Protein AF-A0A4S8KT12-F1 (afdb_monomer_lite)

Radius of gyration: 20.67 Å; chains: 1; bounding box: 51×37×58 Å

Organism: Dendrothele bispora (strain CBS 962.96) (NCBI:txid1314807)

Foldseek 3Di:
DPPPPVVVPVCVVDDDPVVVVVVVVCVVPVAEAEFEAEAALVDLCRQAPQSVLVSRLVRLCPDPQCVVVLVVLVVVLCVVCVNPPHDDDPVSSLVSSVSSVPDPRRPAYEYEYEANVSHDPVRLVVVLVSVLVVVVVVDPRYHYHYDYQPPDPSLVSVQVSCVVPPGDDDDDVVVVLVVLLVVLVCCCPPPPVNPPPDPVVSVVVSVVVSVVDRDD

InterPro domains:
  IPR027417 P-loop containing nucleoside triphosphate hydrolase [G3DSA:3.40.50.300] (15-167)
  IPR056884 Nephrocystin 3-like, N-terminal [PF24883] (16-149)

Sequence (216 aa):
MEGNSKLNDLDARRKSTIIQNLEEFSLDKSDADVAYYFFDFRDSSKQTVKNLIVSLLIQLSHNPVITSDAHRILRKFYDNHRSGTDEPGLLELQNALLEVISLPLWESTTIVIDALDEMEGKMFQSFLEFIQRLHEKNLQHLHVLVTSRPQIPIAIDLKALCSRSSGVLLFDKRHIHADVKIHLEYTLKEHHSFKGLKSALKSEIKRTLLESVDGM

Secondary structure (DSSP, 8-state):
--SSTTTHHHHGGG--HHHHHHHHHHHHSTT-EEEEEE--TT-GGGG-HHHHHHHHHHHHHT-TTTHHHHHHHHHHHHHHTGGGTSPPPHHHHHHHHHHHHT-TT-S-EEEEEE-GGGS-GGGHHHHHHHHHHHHHT--TTEEEEE---TTSTHHHHHHHHGGGSS---PPPHHHHHHHHHHHHHHHHHH-GGGTTS-HHHHHHHHHHHHHH-S--

pLDDT: mean 80.07, std 16.53, range [26.53, 96.5]

Structure (mmCIF, N/CA/C/O backbone):
data_AF-A0A4S8KT12-F1
#
_entry.id   AF-A0A4S8KT12-F1
#
loop_
_atom_site.group_PDB
_atom_site.id
_atom_site.type_symbol
_atom_site.label_atom_id
_atom_site.label_alt_id
_atom_site.label_comp_id
_atom_site.label_asym_id
_atom_site.label_entity_id
_atom_site.label_seq_id
_atom_site.pdbx_PDB_ins_code
_atom_site.Cartn_x
_atom_site.Cartn_y
_atom_site.Cartn_z
_atom_site.occupancy
_atom_site.B_iso_or_equiv
_atom_site.auth_seq_id
_atom_site.auth_comp_id
_atom_site.auth_asym_id
_atom_site.auth_atom_id
_atom_site.pdbx_PDB_model_num
ATOM 1 N N . MET A 1 1 ? -21.342 7.873 -22.084 1.00 34.78 1 MET A N 1
ATOM 2 C CA . MET A 1 1 ? -20.735 8.531 -20.906 1.00 34.78 1 MET A CA 1
ATOM 3 C C . MET A 1 1 ? -21.538 8.295 -19.612 1.00 34.78 1 MET A C 1
ATOM 5 O O . MET A 1 1 ? -21.446 9.099 -18.704 1.00 34.78 1 MET A O 1
ATOM 9 N N . GLU A 1 2 ? -22.245 7.166 -19.449 1.00 27.55 2 GLU A N 1
ATOM 10 C CA . GLU A 1 2 ? -23.050 6.888 -18.231 1.00 27.55 2 GLU A CA 1
ATOM 11 C C . GLU A 1 2 ? -22.666 5.578 -17.509 1.00 27.55 2 GLU A C 1
ATOM 13 O O . GLU A 1 2 ? -23.317 5.173 -16.553 1.00 27.55 2 GLU A O 1
ATOM 18 N N . GLY A 1 3 ? -21.590 4.904 -17.933 1.00 26.53 3 GLY A N 1
ATOM 19 C CA . GLY A 1 3 ? -21.174 3.615 -17.357 1.00 26.53 3 GLY A CA 1
ATOM 20 C C . GLY A 1 3 ? -20.261 3.704 -16.128 1.00 26.53 3 GLY A C 1
ATOM 21 O O . GLY A 1 3 ? -20.210 2.758 -15.350 1.00 26.53 3 GLY A O 1
ATOM 22 N N . ASN A 1 4 ? -19.570 4.833 -15.922 1.00 31.12 4 ASN A N 1
ATOM 23 C CA . ASN A 1 4 ? -18.530 4.962 -14.888 1.00 31.12 4 ASN A CA 1
ATOM 24 C C . ASN A 1 4 ? -19.028 5.485 -13.533 1.00 31.12 4 ASN A C 1
ATOM 26 O O . ASN A 1 4 ? -18.270 5.454 -12.570 1.00 31.12 4 ASN A O 1
ATOM 30 N N . SER A 1 5 ? -20.279 5.944 -13.413 1.00 30.61 5 SER A N 1
ATOM 31 C CA . SER A 1 5 ? -20.766 6.480 -12.130 1.00 30.61 5 SER A CA 1
ATOM 32 C C . SER A 1 5 ? -21.207 5.395 -11.142 1.00 30.61 5 SER A C 1
ATOM 34 O O . SER A 1 5 ? -21.278 5.659 -9.949 1.00 30.61 5 SER A O 1
ATOM 36 N N . LYS A 1 6 ? -21.484 4.167 -11.609 1.00 26.94 6 LYS A N 1
ATOM 37 C CA . LYS A 1 6 ? -22.010 3.085 -10.755 1.00 26.94 6 LYS A CA 1
ATOM 38 C C . LYS A 1 6 ? -20.945 2.188 -10.120 1.00 26.94 6 LYS A C 1
ATOM 40 O O . LYS A 1 6 ? -21.252 1.553 -9.117 1.00 26.94 6 LYS A O 1
ATOM 45 N N . LEU A 1 7 ? -19.716 2.146 -10.648 1.00 29.39 7 LEU A N 1
ATOM 46 C CA . LEU A 1 7 ? -18.619 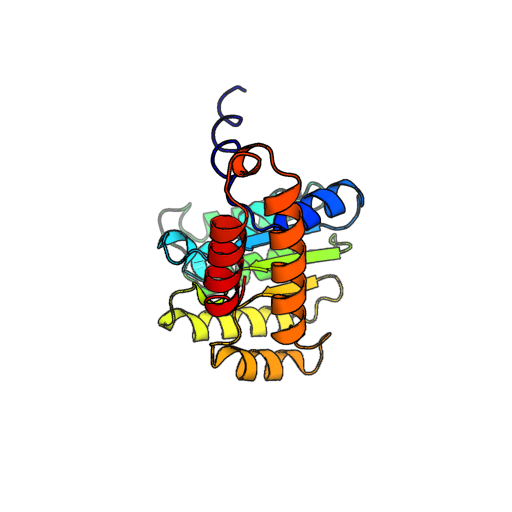1.414 -9.993 1.00 29.39 7 LEU A CA 1
ATOM 47 C C . LEU A 1 7 ? -17.998 2.197 -8.825 1.00 29.39 7 LEU A C 1
ATOM 49 O O . LEU A 1 7 ? -17.542 1.581 -7.869 1.00 29.39 7 LEU A O 1
ATOM 53 N N . ASN A 1 8 ? -18.060 3.531 -8.848 1.00 33.03 8 ASN A N 1
ATOM 54 C CA . ASN A 1 8 ? -17.507 4.364 -7.774 1.00 33.03 8 ASN A CA 1
ATOM 55 C C . ASN A 1 8 ? -18.390 4.404 -6.511 1.00 33.03 8 ASN A C 1
ATOM 57 O O . ASN A 1 8 ? -17.895 4.686 -5.423 1.00 33.03 8 ASN A O 1
ATOM 61 N N . ASP A 1 9 ? -19.685 4.096 -6.631 1.00 30.36 9 ASP A N 1
ATOM 62 C CA . ASP A 1 9 ? -20.668 4.330 -5.560 1.00 30.36 9 ASP A CA 1
ATOM 63 C C . ASP A 1 9 ? -20.771 3.166 -4.545 1.00 30.36 9 ASP A C 1
ATOM 65 O O . ASP A 1 9 ? -21.245 3.332 -3.420 1.00 30.36 9 ASP A O 1
ATOM 69 N N . LEU A 1 10 ? -20.278 1.972 -4.906 1.00 30.89 10 LEU A N 1
ATOM 70 C CA . LEU A 1 10 ? -20.221 0.810 -4.005 1.00 30.89 10 LEU A CA 1
ATOM 71 C C . LEU A 1 10 ? -18.901 0.700 -3.222 1.00 30.89 10 LEU A C 1
ATOM 73 O O . LEU A 1 10 ? -18.906 0.112 -2.140 1.00 30.89 10 LEU A O 1
ATOM 77 N N . ASP A 1 11 ? -17.811 1.302 -3.708 1.00 40.59 11 ASP A N 1
ATOM 78 C CA . ASP A 1 11 ? -16.488 1.258 -3.056 1.00 40.59 11 ASP A CA 1
ATOM 79 C C . ASP A 1 11 ? -16.250 2.452 -2.104 1.00 40.59 11 ASP A C 1
ATOM 81 O O . ASP A 1 11 ? -15.457 2.374 -1.165 1.00 40.59 11 ASP A O 1
ATOM 85 N N . ALA A 1 12 ? -17.016 3.543 -2.249 1.00 37.94 12 ALA A N 1
ATOM 86 C CA . ALA A 1 12 ? -16.931 4.723 -1.378 1.00 37.94 12 ALA A CA 1
ATOM 87 C C . ALA A 1 12 ? -17.262 4.434 0.102 1.00 37.94 12 ALA A C 1
ATOM 89 O O . ALA A 1 12 ? -16.790 5.135 0.995 1.00 37.94 12 ALA A O 1
ATOM 90 N N . ARG A 1 13 ? -18.035 3.375 0.393 1.00 41.53 13 ARG A N 1
ATOM 91 C CA . ARG A 1 13 ? -18.455 3.015 1.763 1.00 41.53 13 ARG A CA 1
ATOM 92 C C . ARG A 1 13 ? -17.419 2.209 2.558 1.00 41.53 13 ARG A C 1
ATOM 94 O O . ARG A 1 13 ? -17.705 1.845 3.696 1.00 41.53 13 ARG A O 1
ATOM 101 N N . ARG A 1 14 ? -16.261 1.882 1.973 1.00 51.50 14 ARG A N 1
ATOM 102 C CA . ARG A 1 14 ? -15.224 1.042 2.608 1.00 51.50 14 ARG A CA 1
ATOM 103 C C . ARG A 1 14 ? -13.796 1.553 2.421 1.00 51.50 14 ARG A C 1
ATOM 105 O O . ARG A 1 14 ? -12.856 0.824 2.722 1.00 51.50 14 ARG A O 1
ATOM 112 N N . LYS A 1 15 ? -13.609 2.781 1.936 1.00 54.72 15 LYS A N 1
ATOM 113 C CA . LYS A 1 15 ? -12.276 3.387 1.915 1.00 54.72 15 LYS A CA 1
ATOM 114 C C . LYS A 1 15 ? -11.837 3.664 3.351 1.00 54.72 15 LYS A C 1
ATOM 116 O O . LYS A 1 15 ? -12.611 4.198 4.142 1.00 54.72 15 LYS A O 1
ATOM 121 N N . SER A 1 16 ? -10.604 3.294 3.674 1.00 63.72 16 SER A N 1
ATOM 122 C CA . SER A 1 16 ? -9.977 3.679 4.934 1.00 63.72 16 SER A CA 1
ATOM 123 C C . SER A 1 16 ? -10.002 5.194 5.092 1.00 63.72 16 SER A C 1
ATOM 125 O O . SER A 1 16 ? -9.763 5.928 4.128 1.00 63.72 16 SER A O 1
ATOM 127 N N . THR A 1 17 ? -10.261 5.663 6.310 1.00 70.19 17 THR A N 1
ATOM 128 C CA . THR A 1 17 ? -10.282 7.090 6.653 1.00 70.19 17 THR A CA 1
ATOM 129 C C . THR A 1 17 ? -8.978 7.782 6.247 1.00 70.19 17 THR A C 1
ATOM 131 O O . THR A 1 17 ? -8.998 8.948 5.870 1.00 70.19 17 THR A O 1
ATOM 134 N N . ILE A 1 18 ? -7.844 7.071 6.264 1.00 67.12 18 ILE A N 1
ATOM 135 C CA . ILE A 1 18 ? -6.553 7.606 5.805 1.00 67.12 18 ILE A CA 1
ATOM 136 C C . ILE A 1 18 ? -6.592 7.898 4.303 1.00 67.12 18 ILE A C 1
ATOM 138 O O . ILE A 1 18 ? -6.193 8.979 3.886 1.00 67.12 18 ILE A O 1
ATOM 142 N N . ILE A 1 19 ? -7.107 6.970 3.494 1.00 67.88 19 ILE A N 1
ATOM 143 C CA . ILE A 1 19 ? -7.200 7.136 2.037 1.00 67.88 19 ILE A CA 1
ATOM 144 C C . ILE A 1 19 ? -8.160 8.276 1.693 1.00 67.88 19 ILE A C 1
ATOM 146 O O . ILE A 1 19 ? -7.817 9.115 0.871 1.00 67.88 19 ILE A O 1
ATOM 150 N N . GLN A 1 20 ? -9.320 8.351 2.355 1.00 69.38 20 GLN A N 1
ATOM 151 C CA . GLN A 1 20 ? -10.280 9.442 2.144 1.00 69.38 20 GLN A CA 1
ATOM 152 C C . GLN A 1 20 ? -9.663 10.808 2.462 1.00 69.38 20 GLN A C 1
ATOM 154 O O . GLN A 1 20 ? -9.718 11.708 1.632 1.00 69.38 20 GLN A O 1
ATOM 159 N N . ASN A 1 21 ? -8.998 10.939 3.615 1.00 65.69 21 ASN A N 1
ATOM 160 C CA . ASN A 1 21 ? -8.324 12.186 3.979 1.00 65.69 21 ASN A CA 1
ATOM 161 C C . ASN A 1 21 ? -7.185 12.536 3.012 1.00 65.69 21 ASN A C 1
ATOM 163 O O . ASN A 1 21 ? -6.958 13.710 2.747 1.00 65.69 21 ASN A O 1
ATOM 167 N N . LEU A 1 22 ? -6.450 11.548 2.492 1.00 67.19 22 LEU A N 1
ATOM 168 C CA . LEU A 1 22 ? -5.367 11.797 1.537 1.00 67.19 22 LEU A CA 1
ATOM 169 C C . LEU A 1 22 ? -5.885 12.177 0.148 1.00 67.19 22 LEU A C 1
ATOM 171 O O . LEU A 1 22 ? -5.283 13.037 -0.487 1.00 67.19 22 LEU A O 1
ATOM 175 N N . GLU A 1 23 ? -6.998 11.595 -0.303 1.00 66.69 23 GLU A N 1
ATOM 176 C CA . GLU A 1 23 ? -7.696 12.040 -1.514 1.00 66.69 23 GLU A CA 1
ATOM 177 C C . GLU A 1 23 ? -8.192 13.486 -1.346 1.00 66.69 23 GLU A C 1
ATOM 179 O O . GLU A 1 23 ? -7.917 14.323 -2.200 1.00 66.69 23 GLU A O 1
ATOM 184 N N . GLU A 1 24 ? -8.846 13.813 -0.226 1.00 65.62 24 GLU A N 1
ATOM 185 C CA . GLU A 1 24 ? -9.301 15.180 0.081 1.00 65.62 24 GLU A CA 1
ATOM 186 C C . GLU A 1 24 ? -8.131 16.176 0.157 1.00 65.62 24 GLU A C 1
ATOM 188 O O . GLU A 1 24 ? -8.198 17.266 -0.406 1.00 65.62 24 GLU A O 1
ATOM 193 N N . PHE A 1 25 ? -7.017 15.785 0.776 1.00 60.81 25 PHE A N 1
ATOM 194 C CA . PHE A 1 25 ? -5.830 16.631 0.893 1.00 60.81 25 PH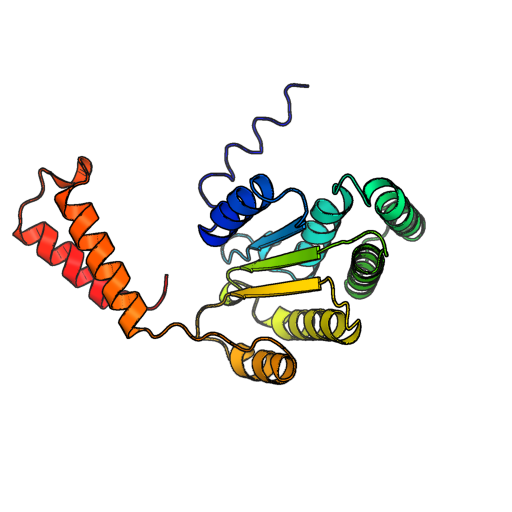E A CA 1
ATOM 195 C C . PHE A 1 25 ? -5.079 16.813 -0.436 1.00 60.81 25 PHE A C 1
ATOM 197 O O . PHE A 1 25 ? -4.524 17.882 -0.685 1.00 60.81 25 PHE A O 1
ATOM 204 N N . SER A 1 26 ? -5.054 15.786 -1.292 1.00 58.56 26 SER A N 1
ATOM 205 C CA . SER A 1 26 ? -4.479 15.851 -2.645 1.00 58.56 26 SER A CA 1
ATOM 206 C C . SER A 1 26 ? -5.326 16.731 -3.570 1.00 58.56 26 SER A C 1
ATOM 208 O O . SER A 1 26 ? -4.780 17.479 -4.374 1.00 58.56 26 SER A O 1
ATOM 210 N N . LEU A 1 27 ? -6.653 16.742 -3.400 1.00 56.28 27 LEU A N 1
ATOM 211 C CA . LEU A 1 27 ? -7.537 17.673 -4.110 1.00 56.28 27 LEU A CA 1
ATOM 212 C C . LEU A 1 27 ? -7.300 19.139 -3.702 1.00 56.28 27 LEU A C 1
ATOM 214 O O . LEU A 1 27 ? -7.403 20.027 -4.549 1.00 56.28 27 LEU A O 1
ATOM 218 N N . ASP A 1 28 ? -6.947 19.391 -2.437 1.00 54.56 28 ASP A N 1
ATOM 219 C CA . ASP A 1 28 ? -6.630 20.734 -1.924 1.00 54.56 28 ASP A CA 1
ATOM 220 C C . ASP A 1 28 ? -5.201 21.202 -2.270 1.00 54.56 28 ASP A C 1
ATOM 222 O O . ASP A 1 28 ? -4.941 22.408 -2.352 1.00 54.56 28 ASP A O 1
ATOM 226 N N . LYS A 1 29 ? -4.260 20.274 -2.494 1.00 52.31 29 LYS A N 1
ATOM 227 C CA . LYS A 1 29 ? -2.885 20.562 -2.931 1.00 52.31 29 LYS A CA 1
ATOM 228 C C . LYS A 1 29 ? -2.619 19.993 -4.324 1.00 52.31 29 LYS A C 1
ATOM 230 O O . LYS A 1 29 ? -2.163 18.865 -4.453 1.00 52.31 29 LYS A O 1
ATOM 235 N N . SER A 1 30 ? -2.795 20.855 -5.324 1.00 53.56 30 SER A N 1
ATOM 236 C CA . SER A 1 30 ? -2.487 20.694 -6.761 1.00 53.56 30 SER A CA 1
ATOM 237 C C . SER A 1 30 ? -1.261 19.836 -7.137 1.00 53.56 30 SER A C 1
ATOM 239 O O . SER A 1 30 ? -1.267 19.234 -8.207 1.00 53.56 30 SER A O 1
ATOM 241 N N . ASP A 1 31 ? -0.227 19.765 -6.294 1.00 54.28 31 ASP A N 1
ATOM 242 C CA . ASP A 1 31 ? 1.119 19.336 -6.710 1.00 54.28 31 ASP A CA 1
ATOM 243 C C . ASP A 1 31 ? 1.570 17.977 -6.129 1.00 54.28 31 ASP A C 1
ATOM 245 O O . ASP A 1 31 ? 2.697 17.544 -6.366 1.00 54.28 31 ASP A O 1
ATOM 249 N N . ALA A 1 32 ? 0.732 17.292 -5.339 1.00 63.41 32 ALA A N 1
ATOM 250 C CA . ALA A 1 32 ? 1.093 16.006 -4.732 1.00 63.41 32 ALA A CA 1
ATOM 251 C C . ALA A 1 32 ? 0.214 14.863 -5.249 1.00 63.41 32 ALA A C 1
ATOM 253 O O . ALA A 1 32 ? -0.962 14.746 -4.890 1.00 63.41 32 ALA A O 1
ATOM 254 N N . ASP A 1 33 ? 0.822 13.977 -6.038 1.00 81.12 33 ASP A N 1
ATOM 255 C CA . ASP A 1 33 ? 0.171 12.779 -6.550 1.00 81.12 33 ASP A CA 1
ATOM 256 C C . ASP A 1 33 ? 0.083 11.691 -5.490 1.00 81.12 33 ASP A C 1
ATOM 258 O O . ASP A 1 33 ? 1.082 11.326 -4.865 1.00 81.12 33 ASP A O 1
ATOM 262 N N . VAL A 1 34 ? -1.111 11.127 -5.314 1.00 86.62 34 VAL A N 1
ATOM 263 C CA . VAL A 1 34 ? -1.354 10.051 -4.354 1.00 86.62 34 VAL A CA 1
ATOM 264 C C . VAL A 1 34 ? -1.859 8.815 -5.086 1.00 86.62 34 VAL A C 1
ATOM 266 O O . VAL A 1 34 ? -2.871 8.856 -5.781 1.00 86.62 34 VAL A O 1
ATOM 269 N N . ALA A 1 35 ? -1.168 7.696 -4.886 1.00 90.81 35 ALA A N 1
ATOM 270 C CA . ALA A 1 35 ? -1.642 6.369 -5.254 1.00 90.81 35 ALA A CA 1
ATOM 271 C C . ALA A 1 35 ? -1.798 5.525 -3.990 1.00 90.81 35 ALA A C 1
ATOM 273 O O . ALA A 1 35 ? -1.025 5.655 -3.039 1.00 90.81 35 ALA A O 1
ATOM 274 N N . TYR A 1 36 ? -2.786 4.641 -3.963 1.00 91.81 36 TYR A N 1
ATOM 275 C CA . TYR A 1 36 ? -3.073 3.856 -2.770 1.00 91.81 36 TYR A CA 1
ATOM 276 C C . TYR A 1 36 ? -3.492 2.424 -3.069 1.00 91.81 36 TYR A C 1
ATOM 278 O O . TYR A 1 36 ? -3.955 2.075 -4.157 1.00 91.81 36 TYR A O 1
ATOM 286 N N . TYR A 1 37 ? -3.357 1.577 -2.060 1.00 92.56 37 TYR A N 1
ATOM 287 C CA . TYR A 1 37 ? -3.839 0.211 -2.081 1.00 92.56 37 TYR A CA 1
ATOM 288 C C . TYR A 1 37 ? -4.205 -0.236 -0.671 1.00 92.56 37 TYR A C 1
ATOM 290 O O . TYR A 1 37 ? -3.489 0.064 0.278 1.00 92.56 37 TYR A O 1
ATOM 298 N N . PHE A 1 38 ? -5.306 -0.971 -0.545 1.00 90.69 38 PHE A N 1
ATOM 299 C CA . PHE A 1 38 ? -5.782 -1.524 0.719 1.00 90.69 38 PHE A CA 1
ATOM 300 C C . PHE A 1 38 ? -5.853 -3.045 0.598 1.00 90.69 38 PHE A C 1
ATOM 302 O O . PHE A 1 38 ? -6.548 -3.561 -0.285 1.00 90.69 38 PHE A O 1
ATOM 309 N N . PHE A 1 39 ? -5.134 -3.751 1.468 1.00 90.50 39 PHE A N 1
ATOM 310 C CA . PHE A 1 39 ? -5.256 -5.200 1.601 1.00 90.50 39 PHE A CA 1
ATOM 311 C C . PHE A 1 39 ? -6.564 -5.546 2.320 1.00 90.50 39 PHE A C 1
ATOM 313 O O . PHE A 1 39 ? -6.881 -4.934 3.329 1.00 90.50 39 PHE A O 1
ATOM 320 N N . ASP A 1 40 ? -7.319 -6.521 1.801 1.00 88.88 40 ASP A N 1
ATOM 321 C CA . ASP A 1 40 ? -8.568 -6.991 2.419 1.00 88.88 40 ASP A CA 1
ATOM 322 C C . ASP A 1 40 ? -8.546 -8.518 2.569 1.00 88.88 40 ASP A C 1
ATOM 324 O O . ASP A 1 40 ? -8.566 -9.249 1.572 1.00 88.88 40 ASP A O 1
ATOM 328 N N . PHE A 1 41 ? -8.558 -9.025 3.804 1.00 86.81 41 PHE A N 1
ATOM 329 C CA . PHE A 1 41 ? -8.492 -10.473 4.063 1.00 86.81 41 PHE A CA 1
ATOM 330 C C . PHE A 1 41 ? -9.725 -11.232 3.536 1.00 86.81 41 PHE A C 1
ATOM 332 O O . PHE A 1 41 ? -9.706 -12.459 3.403 1.00 86.81 41 PHE A O 1
ATOM 339 N N . ARG A 1 42 ? -10.816 -10.520 3.233 1.00 88.75 42 ARG A N 1
ATOM 340 C CA . ARG A 1 42 ? -12.067 -11.087 2.704 1.00 88.75 42 ARG A CA 1
ATOM 341 C C . ARG A 1 42 ? -12.074 -11.156 1.182 1.00 88.75 42 ARG A C 1
ATOM 343 O O . ARG A 1 42 ? -12.928 -11.837 0.619 1.00 88.75 42 ARG A O 1
ATOM 350 N N . ASP A 1 43 ? -11.154 -10.456 0.523 1.00 87.38 43 ASP A N 1
ATOM 351 C CA . ASP A 1 43 ? -11.041 -10.405 -0.930 1.00 87.38 43 ASP A CA 1
ATOM 352 C C . ASP A 1 43 ? -9.675 -10.942 -1.363 1.00 87.38 43 ASP A C 1
ATOM 354 O O . ASP A 1 43 ? -8.655 -10.262 -1.270 1.00 87.38 43 ASP A O 1
ATOM 358 N N . SER A 1 44 ? -9.649 -12.172 -1.880 1.00 87.75 44 SER A N 1
ATOM 359 C CA . SER A 1 44 ? -8.410 -12.813 -2.336 1.00 87.75 44 SER A CA 1
ATOM 360 C C . SER A 1 44 ? -7.701 -12.026 -3.440 1.00 87.75 44 SER A C 1
ATOM 362 O O . SER A 1 44 ? -6.483 -12.128 -3.586 1.00 87.75 44 SER A O 1
ATOM 364 N N . SER A 1 45 ? -8.432 -11.219 -4.219 1.00 88.00 45 SER A N 1
ATOM 365 C CA . SER A 1 45 ? -7.821 -10.342 -5.216 1.00 88.00 45 SER A CA 1
ATOM 366 C C . SER A 1 45 ? -7.065 -9.180 -4.565 1.00 88.00 45 SER A C 1
ATOM 368 O O . SER A 1 45 ? -6.086 -8.704 -5.131 1.00 88.00 45 SER A O 1
ATOM 370 N N . LYS A 1 46 ? -7.415 -8.776 -3.343 1.00 89.44 46 LYS A N 1
ATOM 371 C CA . LYS A 1 46 ? -6.724 -7.698 -2.631 1.00 89.44 46 LYS A CA 1
ATOM 372 C C . LYS A 1 46 ? -5.537 -8.171 -1.794 1.00 89.44 46 LYS A C 1
ATOM 374 O O . LYS A 1 46 ? -4.856 -7.340 -1.214 1.00 89.44 46 LYS A O 1
ATOM 379 N N . GLN A 1 47 ? -5.213 -9.464 -1.786 1.00 89.00 47 GLN A N 1
ATOM 380 C CA . GLN A 1 47 ? -4.204 -10.050 -0.886 1.00 89.00 47 GLN A CA 1
ATOM 381 C C . GLN A 1 47 ? -2.810 -10.253 -1.497 1.00 89.00 47 GLN A C 1
ATOM 383 O O . GLN A 1 47 ? -1.904 -10.729 -0.810 1.00 89.00 47 GLN A O 1
ATOM 388 N N . THR A 1 48 ? -2.608 -9.906 -2.775 1.00 91.06 48 THR A N 1
ATOM 389 C CA . THR A 1 48 ? -1.359 -10.206 -3.496 1.00 91.06 48 THR A CA 1
ATOM 390 C C . THR A 1 48 ? -0.541 -8.957 -3.826 1.00 91.06 48 THR A C 1
ATOM 392 O O . THR A 1 48 ? -1.075 -7.910 -4.187 1.00 91.06 48 THR A O 1
ATOM 395 N N . VAL A 1 49 ? 0.790 -9.095 -3.795 1.00 93.69 49 VAL A N 1
ATOM 396 C CA . VAL A 1 49 ? 1.732 -8.041 -4.231 1.00 93.69 49 VAL A CA 1
ATOM 397 C C . VAL A 1 49 ? 1.558 -7.718 -5.718 1.00 93.69 49 VAL A C 1
ATOM 399 O O . VAL A 1 49 ? 1.743 -6.581 -6.143 1.00 93.69 49 VAL A O 1
ATOM 402 N N . LYS A 1 50 ? 1.153 -8.710 -6.517 1.00 93.88 50 LYS A N 1
ATOM 403 C CA . LYS A 1 50 ? 0.860 -8.522 -7.937 1.00 93.88 50 LYS A CA 1
ATOM 404 C C . LYS A 1 50 ? -0.260 -7.501 -8.139 1.00 93.88 50 LYS A C 1
ATOM 406 O O . LYS A 1 50 ? -0.090 -6.558 -8.907 1.00 93.88 50 LYS A O 1
ATOM 411 N N . ASN A 1 51 ? -1.368 -7.662 -7.420 1.00 93.44 51 ASN A N 1
ATOM 412 C CA . ASN A 1 51 ? -2.526 -6.782 -7.558 1.00 93.44 51 ASN A CA 1
ATOM 413 C C . ASN A 1 51 ? -2.280 -5.400 -6.945 1.00 93.44 51 ASN A C 1
ATOM 415 O O . ASN A 1 51 ? -2.725 -4.410 -7.522 1.00 93.44 51 ASN A O 1
ATOM 419 N N . LEU A 1 52 ? -1.473 -5.316 -5.880 1.00 95.19 52 LEU A N 1
ATOM 420 C CA . LEU A 1 52 ? -0.901 -4.054 -5.403 1.00 95.19 52 LEU A CA 1
ATOM 421 C C . LEU A 1 52 ? -0.194 -3.301 -6.540 1.00 95.19 52 LEU A C 1
ATOM 423 O O . LEU A 1 52 ? -0.551 -2.167 -6.845 1.00 95.19 52 LEU A O 1
ATOM 427 N N . ILE A 1 53 ? 0.772 -3.935 -7.211 1.00 96.31 53 ILE A N 1
ATOM 428 C CA . ILE A 1 53 ? 1.563 -3.280 -8.263 1.00 96.31 53 ILE A CA 1
ATOM 429 C C . ILE A 1 53 ? 0.697 -2.889 -9.462 1.00 96.31 53 ILE A C 1
ATOM 431 O O . ILE A 1 53 ? 0.829 -1.777 -9.969 1.00 96.31 53 ILE A O 1
ATOM 435 N N . VAL A 1 54 ? -0.200 -3.772 -9.907 1.00 94.12 54 VAL A N 1
ATOM 436 C CA . VAL A 1 54 ? -1.117 -3.479 -11.020 1.00 94.12 54 VAL A CA 1
ATOM 437 C C . VAL A 1 54 ? -2.017 -2.289 -10.683 1.00 94.12 54 VAL A C 1
ATOM 439 O O . VAL A 1 54 ? -2.164 -1.389 -11.506 1.00 94.12 54 VAL A O 1
ATOM 442 N N . SER A 1 55 ? -2.566 -2.238 -9.467 1.00 93.94 55 SER A N 1
ATOM 443 C CA . SER A 1 55 ? -3.380 -1.109 -9.007 1.00 93.94 55 SER A CA 1
ATOM 444 C C . SER A 1 55 ? -2.597 0.206 -9.024 1.00 93.94 55 SER A C 1
ATOM 446 O O . SER A 1 55 ? -3.088 1.207 -9.545 1.00 93.94 55 SER A O 1
ATOM 448 N N . LEU A 1 56 ? -1.361 0.201 -8.513 1.00 94.88 56 LEU A N 1
ATOM 449 C CA . LEU A 1 56 ? -0.497 1.384 -8.514 1.00 94.88 56 LEU A CA 1
ATOM 450 C C . LEU A 1 56 ? -0.141 1.833 -9.935 1.00 94.88 56 LEU A C 1
ATOM 452 O O . LEU A 1 56 ? -0.211 3.022 -10.229 1.00 94.88 56 LEU A O 1
ATOM 456 N N . LEU A 1 57 ? 0.187 0.897 -10.831 1.00 94.44 57 LEU A N 1
ATOM 457 C CA . LEU A 1 57 ? 0.447 1.190 -12.243 1.00 94.44 57 LEU A CA 1
ATOM 458 C C . LEU A 1 57 ? -0.746 1.875 -12.904 1.00 94.44 57 LEU A C 1
ATOM 460 O O . LEU A 1 57 ? -0.570 2.888 -13.578 1.00 94.44 57 LEU A O 1
ATOM 464 N N . ILE A 1 58 ? -1.952 1.343 -12.686 1.00 90.50 58 ILE A N 1
ATOM 465 C CA . ILE A 1 58 ? -3.183 1.934 -13.207 1.00 90.50 58 ILE A CA 1
ATOM 466 C C . ILE A 1 58 ? -3.323 3.356 -12.668 1.00 90.50 58 ILE A C 1
ATOM 468 O O . ILE A 1 58 ? -3.378 4.281 -13.469 1.00 90.50 58 ILE A O 1
ATOM 472 N N . GLN A 1 59 ? -3.317 3.559 -11.350 1.00 91.00 59 GLN A N 1
ATOM 473 C CA . GLN A 1 59 ? -3.526 4.884 -10.751 1.00 91.00 59 GLN A CA 1
ATOM 474 C C . GLN A 1 59 ? -2.494 5.913 -11.227 1.00 91.00 59 GLN A C 1
ATOM 476 O O . GLN A 1 59 ? -2.869 6.968 -11.732 1.00 91.00 59 GLN A O 1
ATOM 481 N N . LEU A 1 60 ? -1.205 5.577 -11.156 1.00 90.56 60 LEU A N 1
ATOM 482 C CA . LEU A 1 60 ? -0.126 6.488 -11.535 1.00 90.56 60 LEU A CA 1
ATOM 483 C C . LEU A 1 60 ? -0.153 6.810 -13.032 1.00 90.56 60 LEU A C 1
ATOM 485 O O . LEU A 1 60 ? 0.065 7.953 -13.413 1.00 90.56 60 LEU A O 1
ATOM 489 N N . SER A 1 61 ? -0.486 5.847 -13.897 1.00 88.81 61 SER A N 1
ATOM 490 C CA . SER A 1 61 ? -0.545 6.086 -15.349 1.00 88.81 61 SER A CA 1
ATOM 491 C C . SER A 1 61 ? -1.626 7.076 -15.795 1.00 88.81 61 SER A C 1
ATOM 493 O O . SER A 1 61 ? -1.543 7.595 -16.910 1.00 88.81 61 SER A O 1
ATOM 495 N N . HIS A 1 62 ? -2.612 7.354 -14.936 1.00 85.62 62 HIS A N 1
ATOM 496 C CA . HIS A 1 62 ? -3.654 8.349 -15.187 1.00 85.62 62 HIS A CA 1
ATOM 497 C C . HIS A 1 62 ? -3.268 9.761 -14.723 1.00 85.62 62 HIS A C 1
ATOM 499 O O . HIS A 1 62 ? -4.046 10.689 -14.944 1.00 85.62 62 HIS A O 1
ATOM 505 N N . ASN A 1 63 ? -2.096 9.957 -14.104 1.00 85.88 63 ASN A N 1
ATOM 506 C CA . ASN A 1 63 ? -1.645 11.292 -13.717 1.00 85.88 63 ASN A CA 1
ATOM 507 C C . ASN A 1 63 ? -1.465 12.178 -14.972 1.00 85.88 63 ASN A C 1
ATOM 509 O O . ASN A 1 63 ? -0.693 11.801 -15.861 1.00 85.88 63 ASN A O 1
ATOM 513 N N . PRO A 1 64 ? -2.111 13.358 -15.061 1.00 83.31 64 PRO A N 1
ATOM 514 C CA . PRO A 1 64 ? -2.113 14.183 -16.272 1.00 83.31 64 PRO A CA 1
ATOM 515 C C . PRO A 1 64 ? -0.730 14.635 -16.757 1.00 83.31 64 PRO A C 1
ATOM 517 O O . PRO A 1 64 ? -0.540 14.819 -17.959 1.00 83.31 64 PRO A O 1
ATOM 520 N N . VAL A 1 65 ? 0.230 14.806 -15.844 1.00 84.06 65 VAL A N 1
ATOM 521 C CA . VAL A 1 65 ? 1.577 15.311 -16.142 1.00 84.06 65 VAL A CA 1
ATOM 522 C C . VAL A 1 65 ? 2.427 14.235 -16.818 1.00 84.06 65 VAL A C 1
ATOM 524 O O . VAL A 1 65 ? 3.073 14.492 -17.833 1.00 84.06 65 VAL A O 1
ATOM 527 N N . ILE A 1 66 ? 2.391 13.007 -16.300 1.00 85.25 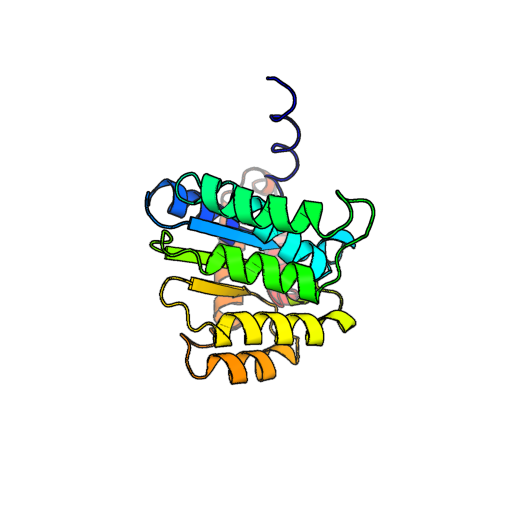66 ILE A N 1
ATOM 528 C CA . ILE A 1 66 ? 3.218 11.889 -16.778 1.00 85.25 66 ILE A CA 1
ATOM 529 C C . ILE A 1 66 ? 2.493 10.939 -17.734 1.00 85.25 66 ILE A C 1
ATOM 531 O O . ILE A 1 66 ? 3.126 10.036 -18.286 1.00 85.25 66 ILE A O 1
ATOM 535 N N . THR A 1 67 ? 1.186 11.137 -17.951 1.00 87.50 67 THR A N 1
ATOM 536 C CA . THR A 1 67 ? 0.308 10.258 -18.743 1.00 87.50 67 THR A CA 1
ATOM 537 C C . THR A 1 67 ? 0.978 9.800 -20.037 1.00 87.50 67 THR A C 1
ATOM 539 O O . THR A 1 67 ? 1.052 8.601 -20.284 1.00 87.50 67 THR A O 1
ATOM 542 N N . SER A 1 68 ? 1.502 10.710 -20.862 1.00 90.19 68 SER A N 1
ATOM 543 C CA . SER A 1 68 ? 2.078 10.342 -22.167 1.00 90.19 68 SER A CA 1
ATOM 544 C C . SER A 1 68 ? 3.277 9.388 -22.044 1.00 90.19 68 SER A C 1
ATOM 546 O O . SER A 1 68 ? 3.368 8.393 -22.770 1.00 90.19 68 SER A O 1
ATOM 548 N N . ASP A 1 69 ? 4.191 9.658 -21.112 1.00 92.94 69 ASP A N 1
ATOM 549 C CA . ASP A 1 69 ? 5.387 8.840 -20.907 1.00 92.94 69 ASP A CA 1
ATOM 550 C C . ASP A 1 69 ? 5.064 7.497 -20.254 1.00 92.94 69 ASP A C 1
ATOM 552 O O . ASP A 1 69 ? 5.555 6.459 -20.708 1.00 92.94 69 ASP A O 1
ATOM 556 N N . ALA A 1 70 ? 4.176 7.491 -19.257 1.00 92.12 70 ALA A N 1
ATOM 557 C CA . ALA A 1 70 ? 3.696 6.256 -18.652 1.00 92.12 70 ALA A CA 1
ATOM 558 C C . ALA A 1 70 ? 2.956 5.379 -19.667 1.00 92.12 70 ALA A C 1
ATOM 560 O O . ALA A 1 70 ? 3.217 4.180 -19.733 1.00 92.12 70 ALA A O 1
ATOM 561 N N . HIS A 1 71 ? 2.115 5.953 -20.532 1.00 92.12 71 HIS A N 1
ATOM 562 C CA . HIS A 1 71 ? 1.459 5.203 -21.606 1.00 92.12 71 HIS A CA 1
ATOM 563 C C . HIS A 1 71 ? 2.464 4.588 -22.580 1.00 92.12 71 HIS A C 1
ATOM 565 O O . HIS A 1 71 ? 2.256 3.467 -23.042 1.00 92.12 71 HIS A O 1
ATOM 571 N N . ARG A 1 72 ? 3.565 5.282 -22.892 1.00 93.88 72 ARG A N 1
ATOM 572 C CA . ARG A 1 72 ? 4.632 4.733 -23.738 1.00 93.88 72 ARG A CA 1
ATOM 573 C C . ARG A 1 72 ? 5.325 3.539 -23.075 1.00 93.88 72 ARG A C 1
ATOM 575 O O . ARG A 1 72 ? 5.527 2.524 -23.742 1.00 93.88 72 ARG A O 1
ATOM 582 N N . ILE A 1 73 ? 5.650 3.642 -21.786 1.00 94.00 73 ILE A N 1
ATOM 583 C CA . ILE A 1 73 ? 6.235 2.543 -20.997 1.00 94.00 73 ILE A CA 1
ATOM 584 C C . ILE A 1 73 ? 5.275 1.350 -20.967 1.00 94.00 73 ILE A C 1
ATOM 586 O O . ILE A 1 73 ? 5.653 0.236 -21.331 1.00 94.00 73 ILE A O 1
ATOM 590 N N . LEU A 1 74 ? 4.012 1.592 -20.612 1.00 92.75 74 LEU A N 1
ATOM 591 C CA . LEU A 1 74 ? 2.989 0.555 -20.502 1.00 92.75 74 LEU A CA 1
ATOM 592 C C . LEU A 1 74 ? 2.646 -0.089 -21.846 1.00 92.75 74 LEU A C 1
ATOM 594 O O . LEU A 1 74 ? 2.415 -1.293 -21.903 1.00 92.75 74 LEU A O 1
ATOM 598 N N . ARG A 1 75 ? 2.659 0.674 -22.944 1.00 92.50 75 ARG A N 1
ATOM 599 C CA . ARG A 1 75 ? 2.468 0.126 -24.291 1.00 92.50 75 ARG A CA 1
ATOM 600 C C . ARG A 1 75 ? 3.604 -0.815 -24.670 1.00 92.50 75 ARG A C 1
ATOM 602 O O . ARG A 1 75 ? 3.340 -1.937 -25.078 1.00 92.50 75 ARG A O 1
ATOM 609 N N . LYS A 1 76 ? 4.856 -0.400 -24.458 1.00 92.00 76 LYS A N 1
ATOM 610 C CA . LYS A 1 76 ? 6.019 -1.268 -24.682 1.00 92.00 76 LYS A CA 1
ATOM 611 C C . LYS A 1 76 ? 5.949 -2.528 -23.815 1.00 92.00 76 LYS A C 1
ATOM 613 O O . LYS A 1 76 ? 6.238 -3.620 -24.293 1.00 92.00 76 LYS A O 1
ATOM 618 N N . PHE A 1 77 ? 5.549 -2.380 -22.553 1.00 91.88 77 PHE A N 1
ATOM 619 C CA . PHE A 1 77 ? 5.326 -3.504 -21.652 1.00 91.88 77 PHE A CA 1
ATOM 620 C C . PHE A 1 77 ? 4.267 -4.466 -22.208 1.00 91.88 77 PHE A C 1
ATOM 622 O O . PHE A 1 77 ? 4.534 -5.658 -22.310 1.00 91.88 77 PHE A O 1
ATOM 629 N N . TYR A 1 78 ? 3.111 -3.959 -22.637 1.00 89.06 78 TYR A N 1
ATOM 630 C CA . TYR A 1 78 ? 2.037 -4.754 -23.236 1.00 89.06 78 TYR A CA 1
ATOM 631 C C . TYR A 1 78 ? 2.485 -5.503 -24.499 1.00 89.06 78 TYR A C 1
ATOM 633 O O . TYR A 1 78 ? 2.227 -6.699 -24.639 1.00 89.06 78 TYR A O 1
ATOM 641 N N . ASP A 1 79 ? 3.204 -4.826 -25.394 1.00 89.19 79 ASP A N 1
ATOM 642 C CA . ASP A 1 79 ? 3.691 -5.413 -26.644 1.00 89.19 79 ASP A CA 1
ATOM 643 C C . ASP A 1 79 ? 4.705 -6.541 -26.382 1.00 89.19 79 ASP A C 1
ATOM 645 O O . ASP A 1 79 ? 4.643 -7.593 -27.021 1.00 89.19 79 ASP A O 1
ATOM 649 N N . ASN A 1 80 ? 5.574 -6.376 -25.377 1.00 88.31 80 ASN A N 1
ATOM 650 C CA . ASN A 1 80 ? 6.534 -7.402 -24.958 1.00 88.31 80 ASN A CA 1
ATOM 651 C C . ASN A 1 80 ? 5.871 -8.659 -24.369 1.00 88.31 80 ASN A C 1
ATOM 653 O O . ASN A 1 80 ? 6.467 -9.732 -24.416 1.00 88.31 80 ASN A O 1
ATOM 657 N N . HIS A 1 81 ? 4.639 -8.552 -23.867 1.00 86.94 81 HIS A N 1
ATOM 658 C CA . HIS A 1 81 ? 3.860 -9.675 -23.331 1.00 86.94 81 HIS A CA 1
ATOM 659 C C . HIS A 1 81 ? 2.868 -10.214 -24.367 1.00 86.94 81 HIS A C 1
ATOM 661 O O . HIS A 1 81 ? 1.703 -10.483 -24.066 1.00 86.94 81 HIS A O 1
ATOM 667 N N . ARG A 1 82 ? 3.327 -10.321 -25.624 1.00 80.56 82 ARG A N 1
ATOM 668 C CA . ARG A 1 82 ? 2.544 -10.796 -26.778 1.00 80.56 82 ARG A CA 1
ATOM 669 C C . ARG A 1 82 ? 1.183 -10.110 -26.904 1.00 80.56 82 ARG A C 1
ATOM 671 O O . ARG A 1 82 ? 0.173 -10.752 -27.184 1.00 80.56 82 ARG A O 1
ATOM 678 N N . SER A 1 83 ? 1.150 -8.804 -26.661 1.00 81.62 83 SER A N 1
ATOM 679 C CA . SER A 1 83 ? -0.094 -8.036 -26.682 1.00 81.62 83 SER A CA 1
ATOM 680 C C . SER A 1 83 ? -1.154 -8.604 -25.725 1.00 81.62 83 SER A C 1
ATOM 682 O O . SER A 1 83 ? -2.328 -8.707 -26.075 1.00 81.62 83 SER A O 1
ATOM 684 N N . GLY A 1 84 ? -0.727 -8.993 -24.521 1.00 73.81 84 GLY A N 1
ATOM 685 C CA . GLY A 1 84 ? -1.598 -9.422 -23.428 1.00 73.81 84 GLY A CA 1
ATOM 686 C C . GLY A 1 84 ? -1.984 -10.901 -23.423 1.00 73.81 84 GLY A C 1
ATOM 687 O O . GLY A 1 84 ? -2.816 -11.280 -22.601 1.00 73.81 84 GLY A O 1
ATOM 688 N N . THR A 1 85 ? -1.417 -11.746 -24.296 1.00 76.12 85 THR A N 1
ATOM 689 C CA . THR A 1 85 ? -1.672 -13.199 -24.222 1.00 76.12 85 THR A CA 1
ATOM 690 C C . THR A 1 85 ? -0.865 -13.886 -23.129 1.00 76.12 85 THR A C 1
ATOM 692 O O . THR A 1 85 ? -1.310 -14.907 -22.608 1.00 76.12 85 THR A O 1
ATOM 695 N N . ASP A 1 86 ? 0.303 -13.340 -22.788 1.00 85.00 86 ASP A N 1
ATOM 696 C CA . ASP A 1 86 ? 1.175 -13.891 -21.755 1.00 85.00 86 ASP A CA 1
ATOM 697 C C . ASP A 1 86 ? 0.970 -13.097 -20.461 1.00 85.00 86 ASP A C 1
ATOM 699 O O . ASP A 1 86 ? 1.040 -11.865 -20.444 1.00 85.00 86 ASP A O 1
ATOM 703 N N . GLU A 1 87 ? 0.692 -13.799 -19.364 1.00 85.69 87 GLU A N 1
ATOM 704 C CA . GLU A 1 87 ? 0.500 -13.158 -18.069 1.00 85.69 87 GLU A CA 1
ATOM 705 C C . GLU A 1 87 ? 1.857 -12.685 -17.514 1.00 85.69 87 GLU A C 1
ATOM 707 O O . GLU A 1 87 ? 2.752 -13.512 -17.326 1.00 85.69 87 GLU A O 1
ATOM 712 N N . PRO A 1 88 ? 2.028 -11.383 -17.208 1.00 89.25 88 PRO A N 1
ATOM 713 C CA . PRO A 1 88 ? 3.304 -10.871 -16.732 1.00 89.25 88 PRO A CA 1
ATOM 714 C C . PRO A 1 88 ? 3.651 -11.423 -15.349 1.00 89.25 88 PRO A C 1
ATOM 716 O O . PRO A 1 88 ? 2.798 -11.521 -14.450 1.00 89.25 88 PRO A O 1
ATOM 719 N N . GLY A 1 89 ? 4.931 -11.733 -15.162 1.00 92.19 89 GLY A N 1
ATOM 720 C CA . GLY A 1 89 ? 5.498 -12.120 -13.881 1.00 92.19 89 GLY A CA 1
ATOM 721 C C . GLY A 1 89 ? 5.577 -10.949 -12.899 1.00 92.19 89 GLY A C 1
ATOM 722 O O . GLY A 1 89 ? 5.531 -9.772 -13.263 1.00 92.19 89 GLY A O 1
ATOM 723 N N . LEU A 1 90 ? 5.744 -11.268 -11.611 1.00 92.69 90 LEU A N 1
ATOM 724 C CA . LEU A 1 90 ? 5.862 -10.254 -10.556 1.00 92.69 90 LEU A CA 1
ATOM 725 C C . LEU A 1 90 ? 7.057 -9.316 -10.790 1.00 92.69 90 LEU A C 1
ATOM 727 O O . LEU A 1 90 ? 6.927 -8.104 -10.648 1.00 92.69 90 LEU A O 1
ATOM 731 N N . LEU A 1 91 ? 8.206 -9.872 -11.183 1.00 93.56 91 LEU A N 1
ATOM 732 C CA . LEU A 1 91 ? 9.428 -9.116 -11.465 1.00 93.56 91 LEU A CA 1
ATOM 733 C C . LEU A 1 91 ? 9.235 -8.103 -12.605 1.00 93.56 91 LEU A C 1
ATOM 735 O O . LEU A 1 91 ? 9.712 -6.973 -12.527 1.00 93.56 91 LEU A O 1
ATOM 739 N N . GLU A 1 92 ? 8.524 -8.499 -13.657 1.00 94.56 92 GLU A N 1
ATOM 740 C CA . GLU A 1 92 ? 8.263 -7.657 -14.825 1.00 94.56 92 GLU A CA 1
ATOM 741 C C . GLU A 1 92 ? 7.330 -6.500 -14.461 1.00 94.56 92 GLU A C 1
ATOM 743 O O . GLU A 1 92 ? 7.603 -5.355 -14.816 1.00 94.56 92 GLU A O 1
ATOM 748 N N . LEU A 1 93 ? 6.289 -6.772 -13.669 1.00 95.50 93 LEU A N 1
ATOM 749 C CA . LEU A 1 93 ? 5.404 -5.738 -13.129 1.00 95.50 93 LEU A CA 1
ATOM 750 C C . LEU A 1 93 ? 6.144 -4.767 -12.203 1.00 95.50 93 LEU A C 1
ATOM 752 O O . LEU A 1 93 ? 5.951 -3.557 -12.306 1.00 95.50 93 LEU A O 1
ATOM 756 N N . GLN A 1 94 ? 7.024 -5.273 -11.331 1.00 95.94 94 GLN A N 1
ATOM 757 C CA . GLN A 1 94 ? 7.883 -4.426 -10.498 1.00 95.94 94 GLN A CA 1
ATOM 758 C C . GLN A 1 94 ? 8.759 -3.515 -11.362 1.00 95.94 94 GLN A C 1
ATOM 760 O O . GLN A 1 94 ? 8.862 -2.327 -11.075 1.00 95.94 94 GLN A O 1
ATOM 765 N N . ASN A 1 95 ? 9.374 -4.044 -12.426 1.00 95.62 95 ASN A N 1
ATOM 766 C CA . ASN A 1 95 ? 10.187 -3.247 -13.347 1.00 95.62 95 ASN A CA 1
ATOM 767 C C . ASN A 1 95 ? 9.358 -2.150 -14.026 1.00 95.62 95 ASN A C 1
ATOM 769 O O . ASN A 1 95 ? 9.784 -0.999 -14.032 1.00 95.62 95 ASN A O 1
ATOM 773 N N . ALA A 1 96 ? 8.163 -2.482 -14.520 1.00 96.12 96 ALA A N 1
ATOM 774 C CA . ALA A 1 96 ? 7.272 -1.510 -15.148 1.00 96.12 96 ALA A CA 1
ATOM 775 C C . ALA A 1 96 ? 6.881 -0.381 -14.181 1.00 96.12 96 ALA A C 1
ATOM 777 O O . ALA A 1 96 ? 6.951 0.793 -14.542 1.00 96.12 96 ALA A O 1
ATOM 778 N N . LEU A 1 97 ? 6.531 -0.714 -12.934 1.00 96.50 97 LEU A N 1
ATOM 779 C CA . LEU A 1 97 ? 6.206 0.292 -11.921 1.00 96.50 97 LEU A CA 1
ATOM 780 C C . LEU A 1 97 ? 7.414 1.167 -11.587 1.00 96.50 97 LEU A C 1
ATOM 782 O O . LEU A 1 97 ? 7.281 2.386 -11.532 1.00 96.50 97 LEU A O 1
ATOM 786 N N . LEU A 1 98 ? 8.592 0.560 -11.419 1.00 96.00 98 LEU A N 1
ATOM 787 C CA . LEU A 1 98 ? 9.840 1.281 -11.173 1.00 96.00 98 LEU A CA 1
ATOM 788 C C . LEU A 1 98 ? 10.180 2.248 -12.319 1.00 96.00 98 LEU A C 1
ATOM 790 O O . LEU A 1 98 ? 10.669 3.341 -12.048 1.00 96.00 98 LEU A O 1
ATOM 794 N N . GLU A 1 99 ? 9.927 1.876 -13.576 1.00 96.00 99 GLU A N 1
ATOM 795 C CA . GLU A 1 99 ? 10.097 2.768 -14.732 1.00 96.00 99 GLU A CA 1
ATOM 796 C C . GLU A 1 99 ? 9.128 3.958 -14.675 1.00 96.00 99 GLU A C 1
ATOM 798 O O . GLU A 1 99 ? 9.566 5.094 -14.845 1.00 96.00 99 GLU A O 1
ATOM 803 N N . VAL A 1 100 ? 7.847 3.722 -14.367 1.00 95.19 100 VAL A N 1
ATOM 804 C CA . VAL A 1 100 ? 6.833 4.787 -14.257 1.00 95.19 100 VAL A CA 1
ATOM 805 C C . VAL A 1 100 ? 7.162 5.768 -13.127 1.00 95.19 100 VAL A C 1
ATOM 807 O O . VAL A 1 100 ? 7.165 6.976 -13.348 1.00 95.19 100 VAL A O 1
ATOM 810 N N . ILE A 1 101 ? 7.495 5.287 -11.925 1.00 94.31 101 ILE A N 1
ATOM 811 C CA . ILE A 1 101 ? 7.806 6.174 -10.785 1.00 94.31 101 ILE A CA 1
ATOM 812 C C . ILE A 1 101 ? 9.148 6.901 -10.934 1.00 94.31 101 ILE A C 1
ATOM 814 O O . ILE A 1 101 ? 9.368 7.911 -10.274 1.00 94.31 101 ILE A O 1
ATOM 818 N N . SER A 1 102 ? 10.051 6.408 -11.788 1.00 95.06 102 SER A N 1
ATOM 819 C CA . SER A 1 102 ? 11.342 7.060 -12.059 1.00 95.06 102 SER A CA 1
ATOM 820 C C . SER A 1 102 ? 11.251 8.161 -13.119 1.00 95.06 102 SER A C 1
ATOM 822 O O . SER A 1 102 ? 12.278 8.751 -13.457 1.00 95.06 102 SER A O 1
ATOM 824 N N . LEU A 1 103 ? 10.066 8.429 -13.680 1.00 93.88 103 LEU A N 1
ATOM 825 C CA . LEU A 1 103 ? 9.893 9.514 -14.642 1.00 93.88 103 LEU A CA 1
ATOM 826 C C . LEU A 1 103 ? 10.281 10.866 -14.012 1.00 93.88 103 LEU A C 1
ATOM 828 O O . LEU A 1 103 ? 9.921 11.149 -12.876 1.00 93.88 103 LEU A O 1
ATOM 832 N N . PRO A 1 104 ? 11.005 11.734 -14.734 1.00 89.19 104 PRO A N 1
ATOM 833 C CA . PRO A 1 104 ? 11.576 12.956 -14.160 1.00 89.19 104 PRO A CA 1
ATOM 834 C C . PRO A 1 104 ? 10.548 14.069 -13.908 1.00 89.19 104 PRO A C 1
ATOM 836 O O . PRO A 1 104 ? 10.897 15.102 -13.352 1.00 89.19 104 PRO A O 1
ATOM 839 N N . LEU A 1 105 ? 9.310 13.884 -14.366 1.00 88.88 105 LEU A N 1
ATOM 840 C CA . LEU A 1 105 ? 8.235 14.875 -14.303 1.00 88.88 105 LEU A CA 1
ATOM 841 C C . LEU A 1 105 ? 7.437 14.819 -12.987 1.00 88.88 105 LEU A C 1
ATOM 843 O O . LEU A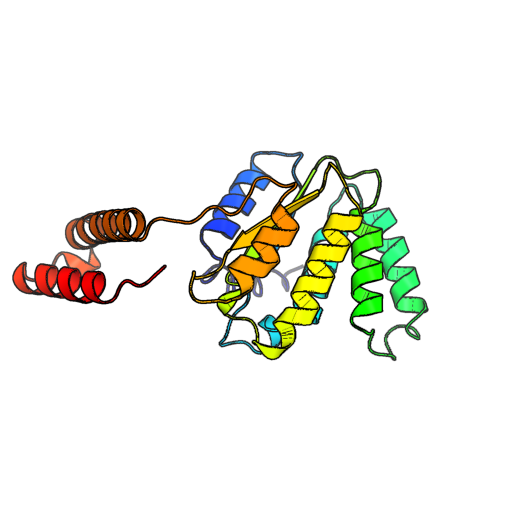 1 105 ? 6.523 15.614 -12.805 1.00 88.88 105 LEU A O 1
ATOM 847 N N . TRP A 1 106 ? 7.756 13.885 -12.087 1.00 88.31 106 TRP A N 1
ATOM 848 C CA . TRP A 1 106 ? 7.145 13.833 -10.761 1.00 88.31 106 TRP A CA 1
ATOM 849 C C . TRP A 1 106 ? 7.711 14.935 -9.862 1.00 88.31 106 TRP A C 1
ATOM 851 O O . TRP A 1 106 ? 8.911 14.954 -9.587 1.00 88.31 106 TRP A O 1
ATOM 861 N N . GLU A 1 107 ? 6.848 15.814 -9.355 1.00 86.00 107 GLU A N 1
ATOM 862 C CA . GLU A 1 107 ? 7.227 16.774 -8.310 1.00 86.00 107 GLU A CA 1
ATOM 863 C C . GLU A 1 107 ? 7.257 16.097 -6.934 1.00 86.00 107 GLU A C 1
ATOM 865 O O . GLU A 1 107 ? 8.244 16.176 -6.201 1.00 86.00 107 GLU A O 1
ATOM 870 N N . SER A 1 108 ? 6.189 15.368 -6.607 1.00 88.19 108 SER A N 1
ATOM 871 C CA . SER A 1 108 ? 6.093 14.501 -5.436 1.00 88.19 108 SER A CA 1
ATOM 872 C C . SER A 1 108 ? 5.051 13.409 -5.679 1.00 88.19 108 SER A C 1
ATOM 874 O O . SER A 1 108 ? 3.982 13.666 -6.230 1.00 88.19 108 SER A O 1
ATOM 876 N N . THR A 1 109 ? 5.349 12.183 -5.254 1.00 89.19 109 THR A N 1
ATOM 877 C CA . THR A 1 109 ? 4.455 11.029 -5.379 1.00 89.19 109 THR A CA 1
ATOM 878 C C . THR A 1 109 ? 4.395 10.290 -4.054 1.00 89.19 109 THR A C 1
ATOM 880 O O . THR A 1 109 ? 5.414 9.823 -3.546 1.00 89.19 109 THR A O 1
ATOM 883 N N . THR A 1 110 ? 3.196 10.137 -3.503 1.00 90.38 110 THR A N 1
ATOM 884 C CA . THR A 1 110 ? 2.954 9.389 -2.270 1.00 90.38 110 THR A CA 1
ATOM 885 C C . THR A 1 110 ? 2.212 8.093 -2.578 1.00 90.38 110 THR A C 1
ATOM 887 O O . THR A 1 110 ? 1.125 8.107 -3.147 1.00 90.38 110 THR A O 1
ATOM 890 N N . ILE A 1 111 ? 2.792 6.963 -2.178 1.00 92.31 111 ILE A N 1
ATOM 891 C CA . ILE A 1 111 ? 2.168 5.641 -2.239 1.00 92.31 111 ILE A CA 1
ATOM 892 C C . ILE A 1 111 ? 1.712 5.244 -0.837 1.00 92.31 111 ILE A C 1
ATOM 894 O O . ILE A 1 111 ? 2.522 5.189 0.086 1.00 92.31 111 ILE A O 1
ATOM 898 N N . VAL A 1 112 ? 0.430 4.928 -0.685 1.00 91.50 112 VAL A N 1
ATOM 899 C CA . VAL A 1 112 ? -0.173 4.514 0.587 1.00 91.50 112 VAL A CA 1
ATOM 900 C C . VAL A 1 112 ? -0.577 3.052 0.499 1.00 91.50 112 VAL A C 1
ATOM 902 O O . VAL A 1 112 ? -1.370 2.669 -0.356 1.00 91.50 112 VAL A O 1
ATOM 905 N N . ILE A 1 113 ? -0.044 2.225 1.387 1.00 91.62 113 ILE A N 1
ATOM 906 C CA . ILE A 1 113 ? -0.335 0.794 1.449 1.00 91.62 113 ILE A CA 1
ATOM 907 C C . ILE A 1 113 ? -0.959 0.514 2.805 1.00 91.62 113 ILE A C 1
ATOM 909 O O . ILE A 1 113 ? -0.279 0.579 3.829 1.00 91.62 113 ILE A O 1
ATOM 913 N N . ASP A 1 114 ? -2.253 0.228 2.804 1.00 89.12 114 ASP A N 1
ATOM 914 C CA . ASP A 1 114 ? -3.042 0.101 4.019 1.00 89.12 114 ASP A CA 1
ATOM 915 C C . ASP A 1 114 ? -3.404 -1.348 4.355 1.00 89.12 114 ASP A C 1
ATOM 917 O O . ASP A 1 114 ? -3.521 -2.198 3.467 1.00 89.12 114 ASP A O 1
ATOM 921 N N . ALA A 1 115 ? -3.552 -1.600 5.658 1.00 87.75 115 ALA A N 1
ATOM 922 C CA . ALA A 1 115 ? -3.884 -2.883 6.270 1.00 87.75 115 ALA A CA 1
ATOM 923 C C . ALA A 1 115 ? -2.950 -4.039 5.874 1.00 87.75 115 ALA A C 1
ATOM 925 O O . ALA A 1 115 ? -3.404 -5.136 5.565 1.00 87.75 115 ALA A O 1
ATOM 926 N N . LEU A 1 116 ? -1.626 -3.830 5.899 1.00 88.81 116 LEU A N 1
ATOM 927 C CA . LEU A 1 116 ? -0.653 -4.852 5.484 1.00 88.81 116 LEU A CA 1
ATOM 928 C C . LEU A 1 116 ? -0.830 -6.207 6.201 1.00 88.81 116 LEU A C 1
ATOM 930 O O . LEU A 1 116 ? -0.542 -7.244 5.614 1.00 88.81 116 LEU A O 1
ATOM 934 N N . ASP A 1 117 ? -1.337 -6.228 7.437 1.00 85.38 117 ASP A N 1
ATOM 935 C CA . ASP A 1 117 ? -1.665 -7.459 8.174 1.00 85.38 117 ASP A CA 1
ATOM 936 C C . ASP A 1 117 ? -2.765 -8.320 7.540 1.00 85.38 117 ASP A C 1
ATOM 938 O O . ASP A 1 117 ? -2.888 -9.494 7.885 1.00 85.38 117 ASP A O 1
ATOM 942 N N . GLU A 1 118 ? -3.548 -7.766 6.618 1.00 88.00 118 GLU A N 1
ATOM 943 C CA . GLU A 1 118 ? -4.605 -8.473 5.898 1.00 88.00 118 GLU A CA 1
ATOM 944 C C . GLU A 1 118 ? -4.108 -9.167 4.618 1.00 88.00 118 GLU A C 1
ATOM 946 O O . GLU A 1 118 ? -4.884 -9.842 3.938 1.00 88.00 118 GLU A O 1
ATOM 951 N N . MET A 1 119 ? -2.820 -9.032 4.276 1.00 86.94 119 MET A N 1
ATOM 952 C CA . MET A 1 119 ? -2.224 -9.750 3.150 1.00 86.94 119 MET A CA 1
ATOM 953 C C . MET A 1 119 ? -2.080 -11.250 3.437 1.00 86.94 119 MET A C 1
ATOM 955 O O . MET A 1 119 ? -1.976 -11.692 4.583 1.00 86.94 119 MET A O 1
ATOM 959 N N . GLU A 1 120 ? -1.962 -12.058 2.384 1.00 80.69 120 GLU A N 1
ATOM 960 C CA . GLU A 1 120 ? -1.655 -13.472 2.574 1.00 80.69 120 GLU A CA 1
ATOM 961 C C . GLU A 1 120 ? -0.220 -13.634 3.110 1.00 80.69 120 GLU A C 1
ATOM 963 O O . GLU A 1 120 ? 0.743 -13.250 2.447 1.00 80.69 120 GLU A O 1
ATOM 968 N N . GLY A 1 121 ? -0.050 -14.235 4.294 1.00 78.75 121 GLY A N 1
ATOM 969 C CA . GLY A 1 121 ? 1.245 -14.263 4.996 1.00 78.75 121 GLY A CA 1
ATOM 970 C C . GLY A 1 121 ? 2.416 -14.836 4.181 1.00 78.75 121 GLY A C 1
ATOM 971 O O . GLY A 1 121 ? 3.545 -14.367 4.308 1.00 78.75 121 GLY A O 1
ATOM 972 N N . LYS A 1 122 ? 2.156 -15.786 3.269 1.00 82.25 122 LYS A N 1
ATOM 973 C CA . LYS A 1 122 ? 3.180 -16.363 2.373 1.00 82.25 122 LYS A CA 1
ATOM 974 C C . LYS A 1 122 ? 3.756 -15.357 1.365 1.00 82.25 122 LYS A C 1
ATOM 976 O O . LYS A 1 122 ? 4.825 -15.590 0.812 1.00 82.25 122 LYS A O 1
ATOM 981 N N . MET A 1 123 ? 3.053 -14.252 1.122 1.00 83.81 123 MET A N 1
ATOM 982 C CA . MET A 1 123 ? 3.431 -13.211 0.166 1.00 83.81 123 MET A CA 1
ATOM 983 C C . MET A 1 123 ? 4.318 -12.127 0.793 1.00 83.81 123 MET A C 1
ATOM 985 O O . MET A 1 123 ? 4.776 -11.233 0.080 1.00 83.81 123 MET A O 1
ATOM 989 N N . PHE A 1 124 ? 4.576 -12.193 2.106 1.00 85.12 124 PHE A N 1
ATOM 990 C CA . PHE A 1 124 ? 5.323 -11.160 2.820 1.00 85.12 124 PHE A CA 1
ATOM 991 C C . PHE A 1 124 ? 6.736 -10.955 2.264 1.00 85.12 124 PHE A C 1
ATOM 993 O O . PHE A 1 124 ? 7.139 -9.822 2.018 1.00 85.12 124 PHE A O 1
ATOM 1000 N N . GLN A 1 125 ? 7.466 -12.038 1.993 1.00 86.50 125 GLN A N 1
ATOM 1001 C CA . GLN A 1 125 ? 8.825 -11.946 1.456 1.00 86.50 125 GLN A CA 1
ATOM 1002 C C . GLN A 1 125 ? 8.855 -11.190 0.116 1.00 86.50 125 GLN A C 1
ATOM 1004 O O . GLN A 1 125 ? 9.677 -10.300 -0.084 1.00 86.50 125 GLN A O 1
ATOM 1009 N N . SER A 1 126 ? 7.891 -11.463 -0.768 1.00 90.38 126 SER A N 1
ATOM 1010 C CA . SER A 1 126 ? 7.752 -10.749 -2.042 1.00 90.38 126 SER A CA 1
ATOM 1011 C C . SER A 1 126 ? 7.391 -9.271 -1.865 1.00 90.38 126 SER A C 1
ATOM 1013 O O . SER A 1 126 ? 7.776 -8.440 -2.689 1.00 90.38 126 SER A O 1
ATOM 1015 N N . PHE A 1 127 ? 6.647 -8.927 -0.809 1.00 91.44 127 PHE A N 1
ATOM 1016 C CA . PHE A 1 127 ? 6.361 -7.536 -0.462 1.00 91.44 127 PHE A CA 1
ATOM 1017 C C . PHE A 1 127 ? 7.616 -6.827 0.049 1.00 91.44 127 PHE A C 1
ATOM 1019 O O . PHE A 1 127 ? 7.920 -5.725 -0.401 1.00 91.44 127 PHE A O 1
ATOM 1026 N N . LEU A 1 128 ? 8.378 -7.468 0.935 1.00 88.12 128 LEU A N 1
ATOM 1027 C CA . LEU A 1 128 ? 9.619 -6.918 1.471 1.00 88.12 128 LEU A CA 1
ATOM 1028 C C . LEU A 1 128 ? 10.632 -6.634 0.353 1.00 88.12 128 LEU A C 1
ATOM 1030 O O . LEU A 1 128 ? 11.181 -5.537 0.284 1.00 88.12 128 LEU A O 1
ATOM 1034 N N . GLU A 1 129 ? 10.807 -7.582 -0.570 1.00 90.25 129 GLU A N 1
ATOM 1035 C CA . GLU A 1 129 ? 11.640 -7.413 -1.767 1.00 90.25 129 GLU A CA 1
ATOM 1036 C C . GLU A 1 129 ? 11.162 -6.247 -2.639 1.00 90.25 129 GLU A C 1
ATOM 1038 O O . GLU A 1 129 ? 11.969 -5.464 -3.138 1.00 90.25 129 GLU A O 1
ATOM 1043 N N . PHE A 1 130 ? 9.848 -6.090 -2.806 1.00 93.25 130 PHE A N 1
ATOM 1044 C CA . PHE A 1 130 ? 9.285 -4.959 -3.537 1.00 93.25 130 PHE A CA 1
ATOM 1045 C C . PHE A 1 130 ? 9.618 -3.615 -2.868 1.00 93.25 130 PHE A C 1
ATOM 1047 O O . PHE A 1 130 ? 10.111 -2.708 -3.542 1.00 93.25 130 PHE A O 1
ATOM 1054 N N . ILE A 1 131 ? 9.412 -3.492 -1.553 1.00 91.12 131 ILE A N 1
ATOM 1055 C CA . ILE A 1 131 ? 9.734 -2.271 -0.798 1.00 91.12 131 ILE A CA 1
ATOM 1056 C C . ILE A 1 131 ? 11.236 -1.978 -0.835 1.00 91.12 131 ILE A C 1
ATOM 1058 O O . ILE A 1 131 ? 11.631 -0.829 -1.036 1.00 91.12 131 ILE A O 1
ATOM 1062 N N . GLN A 1 132 ? 12.082 -3.002 -0.711 1.00 89.50 132 GLN A N 1
ATOM 1063 C CA . GLN A 1 132 ? 13.529 -2.848 -0.821 1.00 89.50 132 GLN A CA 1
ATOM 1064 C C . GLN A 1 132 ? 13.922 -2.266 -2.183 1.00 89.50 132 GLN A C 1
ATOM 1066 O O . GLN A 1 132 ? 14.709 -1.325 -2.242 1.00 89.50 132 GLN A O 1
ATOM 1071 N N . ARG A 1 133 ? 13.326 -2.750 -3.275 1.00 92.19 133 ARG A N 1
ATOM 1072 C CA . ARG A 1 133 ? 13.598 -2.229 -4.622 1.00 92.19 133 ARG A CA 1
ATOM 1073 C C . ARG A 1 133 ? 13.148 -0.784 -4.809 1.00 92.19 133 ARG A C 1
ATOM 1075 O O . ARG A 1 133 ? 13.837 -0.030 -5.492 1.00 92.19 133 ARG A O 1
ATOM 1082 N N . LEU A 1 134 ? 12.012 -0.392 -4.225 1.00 90.94 134 LEU A N 1
ATOM 1083 C CA . LEU A 1 134 ? 11.588 1.013 -4.204 1.00 90.94 134 LEU A CA 1
ATOM 1084 C C . LEU A 1 134 ? 12.619 1.870 -3.460 1.00 90.94 134 LEU A C 1
ATOM 1086 O O . LEU A 1 134 ? 13.049 2.903 -3.968 1.00 90.94 134 LEU A O 1
ATOM 1090 N N . HIS A 1 135 ? 13.058 1.407 -2.289 1.00 87.31 135 HIS A N 1
ATOM 1091 C CA . HIS A 1 135 ? 14.053 2.094 -1.471 1.00 87.31 135 HIS A CA 1
ATOM 1092 C C . HIS A 1 135 ? 15.414 2.219 -2.184 1.00 87.31 135 HIS A C 1
ATOM 1094 O O . HIS A 1 135 ? 16.024 3.286 -2.172 1.00 87.31 135 HIS A O 1
ATOM 1100 N N . GLU A 1 136 ? 15.873 1.169 -2.870 1.00 89.88 136 GLU A N 1
ATOM 1101 C CA . GLU A 1 136 ? 17.132 1.149 -3.632 1.00 89.88 136 GLU A CA 1
ATOM 1102 C C . GLU A 1 136 ? 17.162 2.148 -4.795 1.00 89.88 136 GLU A C 1
ATOM 1104 O O . GLU A 1 136 ? 18.242 2.602 -5.178 1.00 89.88 136 GLU A O 1
ATOM 1109 N N . LYS A 1 137 ? 16.003 2.545 -5.341 1.00 90.25 137 LYS A N 1
ATOM 1110 C CA . LYS A 1 137 ? 15.949 3.617 -6.347 1.00 90.25 137 LYS A CA 1
ATOM 1111 C C . LYS A 1 137 ? 16.303 4.988 -5.781 1.00 90.25 137 LYS A C 1
ATOM 1113 O O . LYS A 1 137 ? 16.712 5.849 -6.555 1.00 90.25 137 LYS A O 1
ATOM 1118 N N . ASN A 1 138 ? 16.169 5.188 -4.466 1.00 88.50 138 ASN A N 1
ATOM 1119 C CA . ASN A 1 138 ? 16.532 6.423 -3.768 1.00 88.50 138 ASN A CA 1
ATOM 1120 C C . ASN A 1 138 ? 15.924 7.695 -4.408 1.00 88.50 138 ASN A C 1
ATOM 1122 O O . ASN A 1 138 ? 16.573 8.743 -4.501 1.00 88.50 138 ASN A O 1
ATOM 1126 N N . LEU A 1 139 ? 14.677 7.586 -4.875 1.00 90.44 139 LEU A N 1
ATOM 1127 C CA . LEU A 1 139 ? 13.936 8.675 -5.512 1.00 90.44 139 LEU A CA 1
ATOM 1128 C C . LEU A 1 139 ? 13.494 9.684 -4.449 1.00 90.44 139 LEU A C 1
ATOM 1130 O O . LEU A 1 139 ? 12.728 9.340 -3.555 1.00 90.44 139 LEU A O 1
ATOM 1134 N N . GLN A 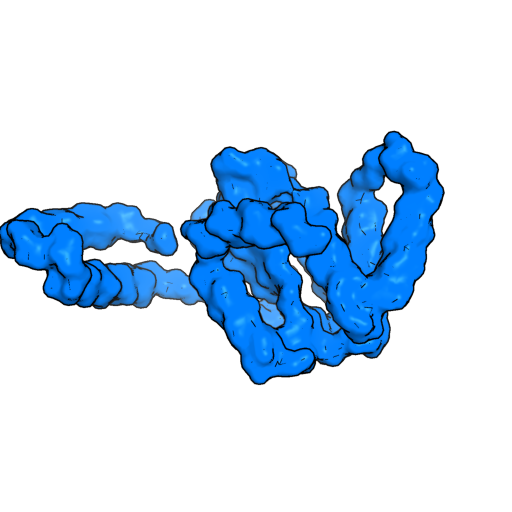1 140 ? 13.976 10.924 -4.542 1.00 89.31 140 GLN A N 1
ATOM 1135 C CA . GLN A 1 140 ? 13.704 11.954 -3.529 1.00 89.31 140 GLN A CA 1
ATOM 1136 C C . GLN A 1 140 ? 12.244 12.425 -3.530 1.00 89.31 140 GLN A C 1
ATOM 1138 O O . GLN A 1 140 ? 11.747 12.867 -2.500 1.00 89.31 140 GLN A O 1
ATOM 1143 N N . HIS A 1 141 ? 11.562 12.311 -4.673 1.00 90.12 141 HIS A N 1
ATOM 1144 C CA . HIS A 1 141 ? 10.154 12.671 -4.838 1.00 90.12 141 HIS A CA 1
ATOM 1145 C C . HIS A 1 141 ? 9.189 11.567 -4.390 1.00 90.12 141 HIS A C 1
ATOM 1147 O O . HIS A 1 141 ? 7.987 11.806 -4.348 1.00 90.12 141 HIS A O 1
ATOM 1153 N N . LEU A 1 142 ? 9.681 10.359 -4.086 1.00 91.44 142 LEU A N 1
ATOM 1154 C CA . LEU A 1 142 ? 8.841 9.220 -3.729 1.00 91.44 142 LEU A CA 1
ATOM 1155 C C . LEU A 1 142 ? 8.705 9.090 -2.210 1.00 91.44 142 LEU A C 1
ATOM 1157 O O . LEU A 1 142 ? 9.682 8.876 -1.491 1.00 91.44 142 LEU A O 1
ATOM 1161 N N . HIS A 1 143 ? 7.466 9.103 -1.737 1.00 90.19 143 HIS A N 1
ATOM 1162 C CA . HIS A 1 143 ? 7.106 8.824 -0.356 1.00 90.19 143 HIS A CA 1
ATOM 1163 C C . HIS A 1 143 ? 6.262 7.554 -0.297 1.00 90.19 143 HIS A C 1
ATOM 1165 O O . HIS A 1 143 ? 5.334 7.379 -1.080 1.00 90.19 143 HIS A O 1
ATOM 1171 N N . VAL A 1 144 ? 6.572 6.652 0.633 1.00 90.06 144 VAL A N 1
ATOM 1172 C CA . VAL A 1 144 ? 5.802 5.419 0.834 1.00 90.06 144 VAL A CA 1
ATOM 1173 C C . VAL A 1 144 ? 5.341 5.368 2.282 1.00 90.06 144 VAL A C 1
ATOM 1175 O O . VAL A 1 144 ? 6.163 5.389 3.197 1.00 90.06 144 VAL A O 1
ATOM 1178 N N . LEU A 1 145 ? 4.029 5.301 2.481 1.00 89.00 145 LEU A N 1
ATOM 1179 C CA . LEU A 1 145 ? 3.393 5.112 3.776 1.00 89.00 145 LEU A CA 1
ATOM 1180 C C . LEU A 1 145 ? 2.785 3.715 3.822 1.00 89.00 145 LEU A C 1
ATOM 1182 O O . LEU A 1 145 ? 2.002 3.350 2.950 1.00 89.00 145 LEU A O 1
ATOM 1186 N N . VAL A 1 146 ? 3.127 2.950 4.854 1.00 87.38 146 VAL A N 1
ATOM 1187 C CA . VAL A 1 146 ? 2.583 1.610 5.077 1.00 87.38 146 VAL A CA 1
ATOM 1188 C C . VAL A 1 146 ? 1.966 1.550 6.466 1.00 87.38 146 VAL A C 1
ATOM 1190 O O . VAL A 1 146 ? 2.606 1.950 7.440 1.00 87.38 146 VAL A O 1
ATOM 1193 N N . THR A 1 147 ? 0.743 1.044 6.569 1.00 86.12 147 THR A N 1
ATOM 1194 C CA . THR A 1 147 ? 0.042 0.834 7.843 1.00 86.12 147 THR A CA 1
ATOM 1195 C C . THR A 1 147 ? -0.239 -0.652 8.053 1.00 86.12 147 THR A C 1
ATOM 1197 O O . THR A 1 147 ? -0.351 -1.446 7.118 1.00 86.12 147 THR A O 1
ATOM 1200 N N . SER A 1 148 ? -0.285 -1.051 9.320 1.00 82.56 148 SER A N 1
ATOM 1201 C CA . SER A 1 148 ? -0.409 -2.445 9.731 1.00 82.56 148 SER A CA 1
ATOM 1202 C C . SER A 1 148 ? -0.827 -2.518 11.192 1.00 82.56 148 SER A C 1
ATOM 1204 O O . SER A 1 148 ? -0.376 -1.703 12.004 1.00 82.56 148 SER A O 1
ATOM 1206 N N . ARG A 1 149 ? -1.583 -3.550 11.575 1.00 79.56 149 ARG A N 1
ATOM 1207 C CA . ARG A 1 149 ? -1.695 -3.938 12.988 1.00 79.56 149 ARG A CA 1
ATOM 1208 C C . ARG A 1 149 ? -0.334 -4.410 13.530 1.00 79.56 149 ARG A C 1
ATOM 1210 O O . ARG A 1 149 ? 0.475 -4.959 12.781 1.00 79.56 149 ARG A O 1
ATOM 1217 N N . PRO A 1 150 ? -0.061 -4.237 14.838 1.00 67.00 150 PRO A N 1
ATOM 1218 C CA . PRO A 1 150 ? 1.244 -4.522 15.449 1.00 67.00 150 PRO A CA 1
ATOM 1219 C C . PRO A 1 150 ? 1.586 -6.018 15.563 1.00 67.00 150 PRO A C 1
ATOM 1221 O O . PRO A 1 150 ? 2.652 -6.361 16.065 1.00 67.00 150 PRO A O 1
ATOM 1224 N N . GLN A 1 151 ? 0.696 -6.919 15.136 1.00 61.19 151 GLN A N 1
ATOM 1225 C CA . GLN A 1 151 ? 0.807 -8.358 15.394 1.00 61.19 151 GLN A CA 1
ATOM 1226 C C . GLN A 1 151 ? 1.730 -9.115 14.426 1.00 61.19 151 GLN A C 1
ATOM 1228 O O . GLN A 1 151 ? 1.722 -10.344 14.424 1.00 61.19 151 GLN A O 1
ATOM 1233 N N . ILE A 1 152 ? 2.537 -8.424 13.616 1.00 61.91 152 ILE A N 1
ATOM 1234 C CA . ILE A 1 152 ? 3.329 -9.090 12.584 1.00 61.91 152 ILE A CA 1
ATOM 1235 C C . ILE A 1 152 ? 4.843 -8.966 12.825 1.00 61.91 152 ILE A C 1
ATOM 1237 O O . ILE A 1 152 ? 5.334 -7.855 13.050 1.00 61.91 152 ILE A O 1
ATOM 1241 N N . PRO A 1 153 ? 5.615 -10.068 12.675 1.00 60.53 153 PRO A N 1
ATOM 1242 C CA . PRO A 1 153 ? 7.082 -10.044 12.571 1.00 60.53 153 PRO A CA 1
ATOM 1243 C C . PRO A 1 153 ? 7.637 -9.029 11.554 1.00 60.53 153 PRO A C 1
ATOM 1245 O O . PRO A 1 153 ? 8.774 -8.582 11.678 1.00 60.53 153 PRO A O 1
ATOM 1248 N N . ILE A 1 154 ? 6.793 -8.599 10.610 1.00 63.44 154 ILE A N 1
ATOM 1249 C CA . ILE A 1 154 ? 7.030 -7.576 9.584 1.00 63.44 154 ILE A CA 1
ATOM 1250 C C . ILE A 1 154 ? 7.607 -6.275 10.144 1.00 63.44 154 ILE A C 1
ATOM 1252 O O . ILE A 1 154 ? 8.425 -5.635 9.486 1.00 63.44 154 ILE A O 1
ATOM 1256 N N . ALA A 1 155 ? 7.207 -5.870 11.353 1.00 62.91 155 ALA A N 1
ATOM 1257 C CA . ALA A 1 155 ? 7.667 -4.612 11.930 1.00 62.91 155 ALA A CA 1
ATOM 1258 C C . ALA A 1 155 ? 9.189 -4.585 12.136 1.00 62.91 155 ALA A C 1
ATOM 1260 O O . ALA A 1 155 ? 9.777 -3.512 12.081 1.00 62.91 155 ALA A O 1
ATOM 1261 N N . ILE A 1 156 ? 9.835 -5.734 12.360 1.00 68.94 156 ILE A N 1
ATOM 1262 C CA . ILE A 1 156 ? 11.289 -5.806 12.550 1.00 68.94 156 ILE A CA 1
ATOM 1263 C C . ILE A 1 156 ? 12.002 -5.639 11.204 1.00 68.94 156 ILE A C 1
ATOM 1265 O O . ILE A 1 156 ? 12.881 -4.783 11.088 1.00 68.94 156 ILE A O 1
ATOM 1269 N N . ASP A 1 157 ? 11.577 -6.389 10.186 1.00 73.75 157 ASP A N 1
ATOM 1270 C CA . ASP A 1 157 ? 12.206 -6.380 8.861 1.00 73.75 157 ASP A CA 1
ATOM 1271 C C . ASP A 1 157 ? 11.969 -5.053 8.124 1.00 73.75 157 ASP A C 1
ATOM 1273 O O . ASP A 1 157 ? 12.905 -4.467 7.575 1.00 73.75 157 ASP A O 1
ATOM 1277 N N . LEU A 1 158 ? 10.750 -4.500 8.189 1.00 73.31 158 LEU A N 1
ATOM 1278 C CA . LEU A 1 158 ? 10.476 -3.163 7.653 1.00 73.31 158 LEU A CA 1
ATOM 1279 C C . LEU A 1 158 ? 11.242 -2.084 8.417 1.00 73.31 158 LEU A C 1
ATOM 1281 O O . LEU A 1 158 ? 11.781 -1.170 7.800 1.00 73.31 158 LEU A O 1
ATOM 1285 N N . LYS A 1 159 ? 11.359 -2.187 9.747 1.00 72.19 159 LYS A N 1
ATOM 1286 C CA . LYS A 1 159 ? 12.137 -1.220 10.534 1.00 72.19 159 LYS A CA 1
ATOM 1287 C C . LYS A 1 159 ? 13.614 -1.232 10.153 1.00 72.19 159 LYS A C 1
ATOM 1289 O O . LYS A 1 159 ? 14.219 -0.164 10.121 1.00 72.19 159 LYS A O 1
ATOM 1294 N N . ALA A 1 160 ? 14.177 -2.400 9.840 1.00 74.62 160 ALA A N 1
ATOM 1295 C CA . ALA A 1 160 ? 15.546 -2.509 9.347 1.00 74.62 160 ALA A CA 1
ATOM 1296 C C . ALA A 1 160 ? 15.722 -1.773 8.006 1.00 74.62 160 ALA A C 1
ATOM 1298 O O . ALA A 1 160 ? 16.675 -1.003 7.860 1.00 74.62 160 ALA A O 1
ATOM 1299 N N . LEU A 1 161 ? 14.774 -1.918 7.072 1.00 68.62 161 LEU A N 1
ATOM 1300 C CA . LEU A 1 161 ? 14.772 -1.165 5.810 1.00 68.62 161 LEU A CA 1
ATOM 1301 C C . LEU A 1 161 ? 14.600 0.348 6.029 1.00 68.62 161 LEU A C 1
ATOM 1303 O O . LEU A 1 161 ? 15.292 1.147 5.403 1.00 68.62 161 LEU A O 1
ATOM 1307 N N . CYS A 1 162 ? 13.742 0.749 6.968 1.00 66.06 162 CYS A N 1
ATOM 1308 C CA . CYS A 1 162 ? 13.445 2.150 7.274 1.00 66.06 162 CYS A CA 1
ATOM 1309 C C . CYS A 1 162 ? 14.521 2.865 8.110 1.00 66.06 162 CYS A C 1
ATOM 1311 O O . CYS A 1 162 ? 14.320 4.015 8.495 1.00 66.06 162 CYS A O 1
ATOM 1313 N N . SER A 1 163 ? 15.673 2.243 8.386 1.00 62.38 163 SER A N 1
ATOM 1314 C CA . SER A 1 163 ? 16.759 2.847 9.184 1.00 62.38 163 SER A CA 1
ATOM 1315 C C . SER A 1 163 ? 17.295 4.170 8.605 1.00 62.38 163 SER A C 1
ATOM 1317 O O . SER A 1 163 ? 17.953 4.930 9.312 1.00 62.38 163 SER A O 1
ATOM 1319 N N . ARG A 1 164 ? 17.035 4.441 7.317 1.00 55.28 164 ARG A N 1
ATOM 1320 C CA . ARG A 1 164 ? 17.411 5.673 6.599 1.00 55.28 164 ARG A CA 1
ATOM 1321 C C . ARG A 1 164 ? 16.223 6.603 6.304 1.00 55.28 164 ARG A C 1
ATOM 1323 O O . ARG A 1 164 ? 16.424 7.650 5.697 1.00 55.28 164 ARG A O 1
ATOM 1330 N N . SER A 1 165 ? 15.010 6.222 6.698 1.00 59.84 165 SER A N 1
ATOM 1331 C CA . SER A 1 165 ? 13.743 6.898 6.387 1.00 59.84 165 SER A CA 1
ATOM 1332 C C . SER A 1 165 ? 13.128 7.514 7.647 1.00 59.84 165 SER A C 1
ATOM 1334 O O . SER A 1 165 ? 13.499 7.153 8.765 1.00 59.84 165 SER A O 1
ATOM 1336 N N . SER A 1 166 ? 12.144 8.406 7.487 1.00 54.94 166 SER A N 1
ATOM 1337 C CA . SER A 1 166 ? 11.228 8.796 8.569 1.00 54.94 166 SER A CA 1
ATOM 1338 C C . SER A 1 166 ? 10.611 7.516 9.152 1.00 54.94 166 SER A C 1
ATOM 1340 O O . SER A 1 166 ? 9.859 6.835 8.465 1.00 54.94 166 SER A O 1
ATOM 1342 N N . GLY A 1 167 ? 11.060 7.116 10.344 1.00 66.00 167 GLY A N 1
ATOM 1343 C CA . GLY A 1 167 ? 10.980 5.735 10.829 1.00 66.00 167 GLY A CA 1
ATOM 1344 C C . GLY A 1 167 ? 9.578 5.190 11.132 1.00 66.00 167 GLY A C 1
ATOM 1345 O O . GLY A 1 167 ? 8.553 5.792 10.839 1.00 66.00 167 GLY A O 1
ATOM 1346 N N . VAL A 1 168 ? 9.539 4.016 11.766 1.00 69.94 168 VAL A N 1
ATOM 1347 C CA . VAL A 1 168 ? 8.288 3.352 12.165 1.00 69.94 168 VAL A CA 1
ATOM 1348 C C . VAL A 1 168 ? 7.582 4.150 13.262 1.00 69.94 168 VAL A C 1
ATOM 1350 O O . VAL A 1 168 ? 8.109 4.293 14.368 1.00 69.94 168 VAL A O 1
ATOM 1353 N N . LEU A 1 169 ? 6.367 4.618 12.972 1.00 74.12 169 LEU A N 1
ATOM 1354 C CA . LEU A 1 169 ? 5.479 5.230 13.955 1.00 74.12 169 LEU A CA 1
ATOM 1355 C C . LEU A 1 169 ? 4.624 4.144 14.607 1.00 74.12 169 LEU A C 1
ATOM 1357 O O . LEU A 1 169 ? 3.778 3.526 13.966 1.00 74.12 169 LEU A O 1
ATOM 1361 N N . LEU A 1 170 ? 4.858 3.903 15.894 1.00 72.44 170 LEU A N 1
ATOM 1362 C CA . LEU A 1 170 ? 4.038 2.997 16.687 1.00 72.44 170 LEU A CA 1
ATOM 1363 C C . LEU A 1 170 ? 2.953 3.803 17.393 1.00 72.44 170 LEU A C 1
ATOM 1365 O O . LEU A 1 170 ? 3.253 4.688 18.195 1.00 72.44 170 LEU A O 1
ATOM 1369 N N . PHE A 1 171 ? 1.695 3.472 17.122 1.00 71.00 171 PHE A N 1
ATOM 1370 C CA . PHE A 1 171 ? 0.584 4.014 17.888 1.00 71.00 171 PHE A CA 1
ATOM 1371 C C . PHE A 1 171 ? 0.504 3.304 19.240 1.00 71.00 171 PHE A C 1
ATOM 1373 O O . PHE A 1 171 ? 0.399 2.079 19.321 1.00 71.00 171 PHE A O 1
ATOM 1380 N N . ASP A 1 172 ? 0.578 4.084 20.317 1.00 71.81 172 ASP A N 1
ATOM 1381 C CA . ASP A 1 172 ? 0.427 3.568 21.673 1.00 71.81 172 ASP A CA 1
ATOM 1382 C C . ASP A 1 172 ? -1.017 3.094 21.883 1.00 71.81 172 ASP A C 1
ATOM 1384 O O . ASP A 1 172 ? -1.962 3.874 21.729 1.00 71.81 172 ASP A O 1
ATOM 1388 N N . LYS A 1 173 ? -1.188 1.830 22.295 1.00 72.75 173 LYS A N 1
ATOM 1389 C CA . LYS A 1 173 ? -2.502 1.257 22.626 1.00 72.75 173 LYS A CA 1
ATOM 1390 C C . LYS A 1 173 ? -3.280 2.118 23.624 1.00 72.75 173 LYS A C 1
ATOM 1392 O O . LYS A 1 173 ? -4.503 2.158 23.557 1.00 72.75 173 LYS A O 1
ATOM 1397 N N . ARG A 1 174 ? -2.599 2.836 24.523 1.00 75.00 174 ARG A N 1
ATOM 1398 C CA . ARG A 1 174 ? -3.232 3.750 25.487 1.00 75.00 174 ARG A CA 1
ATOM 1399 C C . ARG A 1 174 ? -3.910 4.933 24.801 1.00 75.00 174 ARG A C 1
ATOM 1401 O O . ARG A 1 174 ? -5.008 5.303 25.204 1.00 75.00 174 ARG A O 1
ATOM 1408 N N . HIS A 1 175 ? -3.281 5.502 23.772 1.00 77.00 175 HIS A N 1
ATOM 1409 C CA . HIS A 1 175 ? -3.867 6.596 22.997 1.00 77.00 175 HIS A CA 1
ATOM 1410 C C . HIS A 1 175 ? -5.023 6.093 22.131 1.00 77.00 175 HIS A C 1
ATOM 1412 O O . HIS A 1 175 ? -6.087 6.699 22.154 1.00 77.00 175 HIS A O 1
ATOM 1418 N N . ILE A 1 176 ? -4.871 4.924 21.494 1.00 76.25 176 ILE A N 1
ATOM 1419 C CA . ILE A 1 176 ? -5.963 4.279 20.744 1.00 76.25 176 ILE A CA 1
ATOM 1420 C C . ILE A 1 176 ? -7.180 4.058 21.657 1.00 76.25 176 ILE A C 1
ATOM 1422 O O . ILE A 1 176 ? -8.302 4.413 21.309 1.00 76.25 176 ILE A O 1
ATOM 1426 N N . HIS A 1 177 ? -6.967 3.519 22.861 1.00 81.06 177 HIS A N 1
ATOM 1427 C CA . HIS A 1 177 ? -8.047 3.256 23.816 1.00 81.06 177 HIS A CA 1
ATOM 1428 C C . HIS A 1 177 ? -8.746 4.537 24.284 1.00 81.06 177 HIS A C 1
ATOM 1430 O O . HIS A 1 177 ? -9.974 4.578 24.383 1.00 81.06 177 HIS A O 1
ATOM 1436 N N . ALA A 1 178 ? -7.973 5.597 24.541 1.00 83.81 178 ALA A N 1
ATOM 1437 C CA . ALA A 1 178 ? -8.507 6.900 24.919 1.00 83.81 178 ALA A CA 1
ATOM 1438 C C . ALA A 1 178 ? -9.358 7.516 23.796 1.00 83.81 178 ALA A C 1
ATOM 1440 O O . ALA A 1 178 ? -10.466 7.983 24.068 1.00 83.81 178 ALA A O 1
ATOM 1441 N N . ASP A 1 179 ? -8.892 7.449 22.550 1.00 83.12 179 ASP A N 1
ATOM 1442 C CA . ASP A 1 179 ? -9.610 7.982 21.389 1.00 83.12 179 ASP A CA 1
ATOM 1443 C C . ASP A 1 179 ? -10.906 7.210 21.127 1.00 83.12 179 ASP A C 1
ATOM 1445 O O . ASP A 1 179 ? -11.971 7.818 20.984 1.00 83.12 179 ASP A O 1
ATOM 1449 N N . VAL A 1 180 ? -10.867 5.871 21.173 1.00 84.94 180 VAL A N 1
ATOM 1450 C CA . VAL A 1 180 ? -12.077 5.040 21.053 1.00 84.94 180 VAL A CA 1
ATOM 1451 C C . VAL A 1 180 ? -13.064 5.363 22.173 1.00 84.94 180 VAL A C 1
ATOM 1453 O O . VAL A 1 180 ? -14.266 5.482 21.930 1.00 84.94 180 VAL A O 1
ATOM 1456 N N . LYS A 1 181 ? -12.584 5.570 23.405 1.00 87.19 181 LYS A N 1
ATOM 1457 C CA . LYS A 1 181 ? -13.440 5.965 24.529 1.00 87.19 181 LYS A CA 1
ATOM 1458 C C . LYS A 1 181 ? -14.139 7.299 24.265 1.00 87.19 181 LYS A C 1
ATOM 1460 O O . LYS A 1 181 ? -15.347 7.377 24.487 1.00 87.19 181 LYS A O 1
ATOM 1465 N N . ILE A 1 182 ? -13.414 8.314 23.793 1.00 88.38 182 ILE A N 1
ATOM 1466 C CA . ILE A 1 182 ? -13.974 9.632 23.456 1.00 88.38 182 ILE A CA 1
ATOM 1467 C C . ILE A 1 182 ? -15.012 9.494 22.336 1.00 88.38 182 ILE A C 1
ATOM 1469 O O . ILE A 1 182 ? -16.126 10.009 22.456 1.00 88.38 182 ILE A O 1
ATOM 1473 N N . HIS A 1 183 ? -14.689 8.744 21.280 1.00 87.19 183 HIS A N 1
ATOM 1474 C CA . HIS A 1 183 ? -15.593 8.517 20.157 1.00 87.19 183 HIS A CA 1
ATOM 1475 C C . HIS A 1 183 ? -16.883 7.799 20.582 1.00 87.19 183 HIS A C 1
ATOM 1477 O O . HIS A 1 183 ? -17.979 8.206 20.190 1.00 87.19 183 HIS A O 1
ATOM 1483 N N . LEU A 1 184 ? -16.780 6.765 21.423 1.00 88.94 184 LEU A N 1
ATOM 1484 C CA . LEU A 1 184 ? -17.938 6.047 21.962 1.00 88.94 184 LEU A CA 1
ATOM 1485 C C . LEU A 1 184 ? -18.796 6.941 22.858 1.00 88.94 184 LEU A C 1
ATOM 1487 O O . LEU A 1 184 ? -20.022 6.907 22.757 1.00 88.94 184 LEU A O 1
ATOM 1491 N N . GLU A 1 185 ? -18.175 7.746 23.725 1.00 88.94 185 GLU A N 1
ATOM 1492 C CA . GLU A 1 185 ? -18.888 8.696 24.586 1.00 88.94 185 GLU A CA 1
ATOM 1493 C C . GLU A 1 185 ? -19.680 9.713 23.762 1.00 88.94 185 GLU A C 1
ATOM 1495 O O . GLU A 1 185 ? -20.869 9.914 24.021 1.00 88.94 185 GLU A O 1
ATOM 1500 N N . TYR A 1 186 ? -19.050 10.303 22.746 1.00 89.25 186 TYR A N 1
ATOM 1501 C CA . TYR A 1 186 ? -19.704 11.234 21.834 1.00 89.25 186 TYR A CA 1
ATOM 1502 C C . TYR A 1 186 ? -20.848 10.556 21.068 1.00 89.25 186 TYR A C 1
ATOM 1504 O O . TYR A 1 186 ? -21.988 11.020 21.100 1.00 89.25 186 TYR A O 1
ATOM 1512 N N . THR A 1 187 ? -20.578 9.409 20.446 1.00 89.81 187 THR A N 1
ATOM 1513 C CA . THR A 1 187 ? -21.537 8.702 19.590 1.00 89.81 187 THR A CA 1
ATOM 1514 C C . THR A 1 187 ? -22.766 8.238 20.370 1.00 89.81 187 THR A C 1
ATOM 1516 O O . THR A 1 187 ? -23.896 8.480 19.947 1.00 89.81 187 THR A O 1
ATOM 1519 N N . LEU A 1 188 ? -22.585 7.635 21.550 1.00 90.06 188 LEU A N 1
ATOM 1520 C CA . LEU A 1 188 ? -23.696 7.168 22.389 1.00 90.06 188 LEU A CA 1
ATOM 1521 C C . LEU A 1 188 ? -24.543 8.314 22.962 1.00 90.06 188 LEU A C 1
ATOM 1523 O O . LEU A 1 188 ? -25.695 8.091 23.361 1.00 90.06 188 LEU A O 1
ATOM 1527 N N . LYS A 1 189 ? -23.981 9.522 23.046 1.00 87.06 189 LYS A N 1
ATOM 1528 C CA . LYS A 1 189 ? -24.666 10.707 23.559 1.00 87.06 189 LYS A CA 1
ATOM 1529 C C . LYS A 1 189 ? -25.409 11.461 22.456 1.00 87.06 189 LYS A C 1
ATOM 1531 O O . LYS A 1 189 ? -26.592 11.752 22.626 1.00 87.06 189 LYS A O 1
ATOM 1536 N N . GLU A 1 190 ? -24.738 11.742 21.345 1.00 87.25 190 GLU A N 1
ATOM 1537 C CA . GLU A 1 190 ? -25.209 12.688 20.330 1.00 87.25 190 GLU A CA 1
ATOM 1538 C C . GLU A 1 190 ? -25.932 12.006 19.156 1.00 87.25 190 GLU A C 1
ATOM 1540 O O . GLU A 1 190 ? -26.846 12.589 18.565 1.00 87.25 190 GLU A O 1
ATOM 1545 N N . HIS A 1 191 ? -25.601 10.749 18.828 1.00 88.75 191 HIS A N 1
ATOM 1546 C CA . HIS A 1 191 ? -26.178 10.084 17.660 1.00 88.75 191 HIS A CA 1
ATOM 1547 C C . HIS A 1 191 ? -27.643 9.679 17.895 1.00 88.75 191 HIS A C 1
ATOM 1549 O O . HIS A 1 191 ? -27.996 9.013 18.875 1.00 88.75 191 HIS A O 1
ATOM 1555 N N . HIS A 1 192 ? -28.516 10.048 16.954 1.00 88.19 192 HIS A N 1
ATOM 1556 C CA . HIS A 1 192 ? -29.968 9.868 17.062 1.00 88.19 192 HIS A CA 1
ATOM 1557 C C . HIS A 1 192 ? -30.381 8.406 17.303 1.00 88.19 192 HIS A C 1
ATOM 1559 O O . HIS A 1 192 ? -31.280 8.154 18.105 1.00 88.19 192 HIS A O 1
ATOM 1565 N N . SER A 1 193 ? -29.681 7.446 16.689 1.00 87.81 193 SER A N 1
ATOM 1566 C CA . SER A 1 193 ? -29.943 6.006 16.842 1.00 87.81 193 SER A CA 1
ATOM 1567 C C . SER A 1 193 ? -29.787 5.499 18.281 1.00 87.81 193 SER A C 1
ATOM 1569 O O . SER A 1 193 ? -30.354 4.467 18.625 1.00 87.81 193 SER A O 1
ATOM 1571 N N . PHE A 1 194 ? -29.062 6.226 19.141 1.00 88.62 194 PHE A N 1
ATOM 1572 C CA . PHE A 1 194 ? -28.803 5.830 20.528 1.00 88.62 194 PHE A CA 1
ATOM 1573 C C . PHE A 1 194 ? -29.546 6.686 21.562 1.00 88.62 194 PHE A C 1
ATOM 1575 O O . PHE A 1 194 ? -29.437 6.426 22.764 1.00 88.62 194 PHE A O 1
ATOM 1582 N N . LYS A 1 195 ? -30.341 7.681 21.141 1.00 84.12 195 LYS A N 1
ATOM 1583 C CA . LYS A 1 195 ? -31.091 8.551 22.069 1.00 84.12 195 LYS A CA 1
ATOM 1584 C C . LYS A 1 195 ? -32.059 7.775 22.968 1.00 84.12 195 LYS A C 1
ATOM 1586 O O . LYS A 1 195 ? -32.174 8.109 24.141 1.00 84.12 195 LYS A O 1
ATOM 1591 N N . GLY A 1 196 ? -32.699 6.726 22.447 1.00 85.62 196 GLY A N 1
ATOM 1592 C CA . GLY A 1 196 ? -33.670 5.910 23.189 1.00 85.62 196 GLY A CA 1
ATOM 1593 C C . GLY A 1 196 ? -33.071 4.837 24.107 1.00 85.62 196 GLY A C 1
ATOM 1594 O O . GLY A 1 196 ? -33.812 4.189 24.845 1.00 85.62 196 GLY A O 1
ATOM 1595 N N . LEU A 1 197 ? -31.751 4.615 24.079 1.00 89.31 197 LEU A N 1
ATOM 1596 C CA . LEU A 1 197 ? -31.128 3.569 24.893 1.00 89.31 197 LEU A CA 1
ATOM 1597 C C . LEU A 1 197 ? -31.035 3.982 26.365 1.00 89.31 197 LEU A C 1
ATOM 1599 O O . LEU A 1 197 ? -30.626 5.097 26.697 1.00 89.31 197 LEU A O 1
ATOM 1603 N N . LYS A 1 198 ? -31.341 3.039 27.261 1.00 93.12 198 LYS A N 1
ATOM 1604 C CA . LYS A 1 198 ? -31.147 3.212 28.706 1.00 93.12 198 LYS A CA 1
ATOM 1605 C C . LYS A 1 198 ? -29.666 3.428 29.021 1.00 93.12 198 LYS A C 1
ATOM 1607 O O . LYS A 1 198 ? -28.801 2.802 28.412 1.00 93.12 198 LYS A O 1
ATOM 1612 N N . SER A 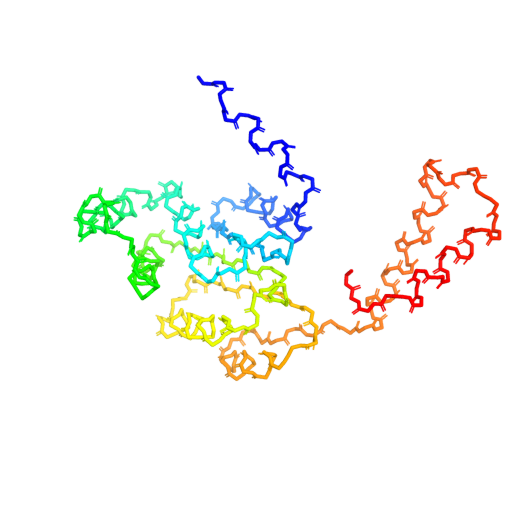1 199 ? -29.381 4.247 30.035 1.00 88.94 199 SER A N 1
ATOM 1613 C CA . SER A 1 199 ? -28.007 4.530 30.480 1.00 88.94 199 SER A CA 1
ATOM 1614 C C . SER A 1 199 ? -27.214 3.256 30.798 1.00 88.94 199 SER A C 1
ATOM 1616 O O . SER A 1 199 ? -26.068 3.147 30.374 1.00 88.94 199 SER A O 1
ATOM 1618 N N . ALA A 1 200 ? -27.839 2.262 31.439 1.00 90.56 200 ALA A N 1
ATOM 1619 C CA . ALA A 1 200 ? -27.200 0.980 31.740 1.00 90.56 200 ALA A CA 1
ATOM 1620 C C . ALA A 1 200 ? -26.683 0.263 30.479 1.00 90.56 200 ALA A C 1
ATOM 1622 O O . ALA A 1 200 ? -25.538 -0.177 30.451 1.00 90.56 200 ALA A O 1
ATOM 1623 N N . LEU A 1 201 ? -27.487 0.232 29.412 1.00 90.94 201 LEU A N 1
ATOM 1624 C CA . LEU A 1 201 ? -27.109 -0.402 28.149 1.00 90.94 201 LEU A CA 1
ATOM 1625 C C . LEU A 1 201 ? -26.016 0.392 27.418 1.00 90.94 201 LEU A C 1
ATOM 1627 O O . LEU A 1 201 ? -25.106 -0.199 26.850 1.00 90.94 201 LEU A O 1
ATOM 1631 N N . LYS A 1 202 ? -26.042 1.732 27.484 1.00 89.50 202 LYS A N 1
ATOM 1632 C CA . LYS A 1 202 ? -24.947 2.568 26.952 1.00 89.50 202 LYS A CA 1
ATOM 1633 C C . LYS A 1 202 ? -23.621 2.277 27.663 1.00 89.50 202 LYS A C 1
ATOM 1635 O O . LYS A 1 202 ? -22.588 2.160 27.008 1.00 89.50 202 LYS A O 1
ATOM 1640 N N . SER A 1 203 ? -23.655 2.129 28.987 1.00 89.69 203 SER A N 1
ATOM 1641 C CA . SER A 1 203 ? -22.480 1.763 29.785 1.00 89.69 203 SER A CA 1
ATOM 1642 C C . SER A 1 203 ? -21.967 0.364 29.445 1.00 89.69 203 SER A C 1
ATOM 1644 O O . SER A 1 203 ? -20.759 0.168 29.339 1.00 89.69 203 SER A O 1
ATOM 1646 N N . GLU A 1 204 ? -22.868 -0.594 29.228 1.00 91.81 204 GLU A N 1
ATOM 1647 C CA . GLU A 1 204 ? -22.513 -1.962 28.848 1.00 91.81 204 GLU A CA 1
ATOM 1648 C C . GLU A 1 204 ? -21.888 -2.041 27.450 1.00 91.81 204 GLU A C 1
ATOM 1650 O O . GLU A 1 204 ? -20.844 -2.676 27.294 1.00 91.81 204 GLU A O 1
ATOM 1655 N N . ILE A 1 205 ? -22.455 -1.338 26.461 1.00 89.44 205 ILE A N 1
ATOM 1656 C CA . ILE A 1 205 ? -21.880 -1.215 25.111 1.00 89.44 205 ILE A CA 1
ATOM 1657 C C . ILE A 1 205 ? -20.466 -0.642 25.201 1.00 89.44 205 ILE A C 1
ATOM 1659 O O . ILE A 1 205 ? -19.522 -1.229 24.678 1.00 89.44 205 ILE A O 1
ATOM 1663 N N . LYS A 1 206 ? -20.307 0.482 25.910 1.00 88.31 206 LYS A N 1
ATOM 1664 C CA . LYS A 1 206 ? -19.011 1.141 26.069 1.00 88.31 206 LYS A CA 1
ATOM 1665 C C . LYS A 1 206 ? -17.974 0.209 26.693 1.00 88.31 206 LYS A C 1
ATOM 1667 O O . LYS A 1 206 ? -16.866 0.116 26.180 1.00 88.31 206 LYS A O 1
ATOM 1672 N N . ARG A 1 207 ? -18.328 -0.472 27.786 1.00 89.56 207 ARG A N 1
ATOM 1673 C CA . ARG A 1 207 ? -17.434 -1.409 28.476 1.00 89.56 207 ARG A CA 1
ATOM 1674 C C . ARG A 1 207 ? -17.017 -2.554 27.551 1.00 89.56 207 ARG A C 1
ATOM 1676 O O . ARG A 1 207 ? -15.828 -2.792 27.394 1.00 89.56 207 ARG A O 1
ATOM 1683 N N . THR A 1 208 ? -17.986 -3.204 26.910 1.00 89.44 208 THR A N 1
ATOM 1684 C CA . THR A 1 208 ? -17.748 -4.374 26.048 1.00 89.44 208 THR A CA 1
ATOM 1685 C C . THR A 1 208 ? -16.860 -4.028 24.856 1.00 89.44 208 THR A C 1
ATOM 1687 O O . THR A 1 208 ? -15.919 -4.759 24.553 1.00 89.44 208 THR A O 1
ATOM 1690 N N . LEU A 1 209 ? -17.124 -2.891 24.203 1.00 87.31 209 LEU A N 1
ATOM 1691 C CA . LEU A 1 209 ? -16.309 -2.442 23.079 1.00 87.31 209 LEU A CA 1
ATOM 1692 C C . LEU A 1 209 ? -14.895 -2.091 23.543 1.00 87.31 209 LEU A C 1
ATOM 1694 O O . LEU A 1 209 ? -13.956 -2.612 22.962 1.00 87.31 209 LEU A O 1
ATOM 1698 N N . LEU A 1 210 ? -14.733 -1.323 24.629 1.00 85.38 210 LEU A N 1
ATOM 1699 C CA . LEU A 1 210 ? -13.415 -0.949 25.168 1.00 85.38 210 LEU A CA 1
ATOM 1700 C C . LEU A 1 210 ? -12.575 -2.136 25.656 1.00 85.38 210 LEU A C 1
ATOM 1702 O O . LEU A 1 210 ? -11.352 -2.057 25.604 1.00 85.38 210 LEU A O 1
ATOM 1706 N N . GLU A 1 211 ? -13.196 -3.206 26.147 1.00 84.50 211 GLU A N 1
ATOM 1707 C CA . GLU A 1 211 ? -12.493 -4.443 26.522 1.00 84.50 211 GLU A CA 1
ATOM 1708 C C . GLU A 1 211 ? -12.027 -5.246 25.299 1.00 84.50 211 GLU A C 1
ATOM 1710 O O . GLU A 1 211 ? -11.068 -6.006 25.400 1.00 84.50 211 GLU A O 1
ATOM 1715 N N . SER A 1 212 ? -12.686 -5.063 24.152 1.00 77.00 212 SER A N 1
ATOM 1716 C CA . SER A 1 212 ? -12.410 -5.800 22.912 1.00 77.00 212 SER A CA 1
ATOM 1717 C C . SER A 1 212 ? -11.507 -5.035 21.933 1.00 77.00 212 SER A C 1
ATOM 1719 O O . SER A 1 212 ? -11.141 -5.590 20.898 1.00 77.00 212 SER A O 1
ATOM 1721 N N . VAL A 1 213 ? -11.157 -3.771 22.218 1.00 73.31 213 VAL A N 1
ATOM 1722 C CA . VAL A 1 213 ? -10.275 -2.962 21.356 1.00 73.31 213 VAL A CA 1
ATOM 1723 C C . VAL A 1 213 ? -8.856 -3.525 21.397 1.00 73.31 213 VAL A C 1
ATOM 1725 O O . VAL A 1 213 ? -8.180 -3.433 22.421 1.00 73.31 213 VAL A O 1
ATOM 1728 N N . ASP A 1 214 ? -8.373 -4.026 20.260 1.00 61.00 214 ASP A N 1
ATOM 1729 C CA . ASP A 1 214 ? -6.973 -4.447 20.083 1.00 61.00 214 ASP A CA 1
ATOM 1730 C C . ASP A 1 214 ? -6.289 -3.771 18.873 1.00 61.00 214 ASP A C 1
ATOM 1732 O O . ASP A 1 214 ? -5.254 -4.217 18.376 1.00 61.00 214 ASP A O 1
ATOM 1736 N N . GLY A 1 215 ? -6.874 -2.672 18.394 1.00 61.62 215 GLY A N 1
ATOM 1737 C CA . GLY A 1 215 ? -6.511 -1.950 17.173 1.00 61.62 215 GLY A CA 1
ATOM 1738 C C . GLY A 1 215 ? -7.704 -1.131 16.669 1.00 61.62 215 GLY A C 1
ATOM 1739 O O . GLY A 1 215 ? -8.642 -0.939 17.442 1.00 61.62 215 GLY A O 1
ATOM 1740 N N . MET A 1 216 ? -7.649 -0.645 15.418 1.00 51.84 216 MET A N 1
ATOM 1741 C CA . MET A 1 216 ? -8.800 0.000 14.752 1.00 51.84 216 MET A CA 1
ATOM 1742 C C . MET A 1 216 ? -10.071 -0.848 14.844 1.00 51.84 216 MET A C 1
ATOM 1744 O O . MET A 1 216 ? -9.955 -2.088 14.703 1.00 51.84 216 MET A O 1
#